Protein AF-A0A1Q6E8C2-F1 (afdb_monomer)

Mean predicted aligned error: 7.79 Å

pLDDT: mean 79.1, std 15.76, range [34.0, 95.44]

Radius of gyration: 15.63 Å; Cα contacts (8 Å, |Δi|>4): 331; chains: 1; bounding box: 42×36×40 Å

Foldseek 3Di:
DADFAALPAAQADDDPAQEEEEEDALDPVCLLLVQQVVCLCVVVVGHYAYEHACPVDPSNVVCCVVPVDDPRSYDPHHDPLLVVCNVCNHHHQAYEYFAPSQLSRLSNLGFYWLGASVHNQPIETDFLVCVVVCVVVRSYCPDDDDPPPRPGHDDPPPVCSVRSNCSVVCVVPRHPVVVPVD

Solvent-accessible surface area (backbone atoms only — not comparable to full-atom values): 10069 Å² total; per-residue (Å²): 129,81,80,61,37,88,33,79,70,61,65,41,62,95,81,81,42,65,26,36,38,36,45,49,72,53,40,76,93,38,43,46,26,53,48,9,45,50,49,46,28,59,81,67,74,36,51,63,37,39,39,29,49,69,66,94,28,71,40,50,58,48,48,31,66,75,68,68,52,60,78,84,38,46,47,85,50,74,69,59,64,67,65,49,47,65,78,41,30,79,54,40,50,30,40,29,30,54,31,70,63,42,53,56,38,16,12,30,27,29,32,27,37,42,31,9,63,88,24,41,69,65,17,41,70,42,25,66,88,49,42,66,73,36,48,83,46,57,41,44,71,69,88,81,72,100,70,74,69,85,60,66,62,68,73,90,54,78,94,47,52,73,43,26,42,28,22,62,62,34,46,75,75,45,21,44,78,60,74,72,74,114

Nearest PDB structures (foldseek):
  7vza-assembly1_F-4  TM=5.921E-01  e=2.489E-03  Streptomyces kasugaensis
  7vza-assembly1_C-2  TM=5.903E-01  e=3.446E-03  Streptomyces kasugaensis
  5enz-assembly1_B  TM=6.022E-01  e=4.771E-03  Staphylococcus aureus
  5enz-assembly1_A  TM=6.474E-01  e=1.111E-02  Staphylococcus aureus
  1vgv-assembly2_C  TM=5.969E-01  e=2.949E-02  Escherichia coli

Structure (mmCIF, N/CA/C/O backbone):
data_AF-A0A1Q6E8C2-F1
#
_entry.id   AF-A0A1Q6E8C2-F1
#
loop_
_atom_site.group_PDB
_atom_site.id
_atom_site.type_symbol
_atom_site.label_atom_id
_atom_site.label_alt_id
_atom_site.label_comp_id
_atom_site.label_asym_id
_atom_site.label_entity_id
_atom_site.label_seq_id
_atom_site.pdbx_PDB_ins_code
_atom_site.Cartn_x
_atom_site.Cartn_y
_atom_site.Cartn_z
_atom_site.occupancy
_atom_site.B_iso_or_equiv
_atom_site.auth_seq_id
_atom_site.auth_comp_id
_atom_site.auth_asym_id
_atom_site.auth_atom_id
_atom_site.pdbx_PDB_model_num
ATOM 1 N N . MET A 1 1 ? 23.973 -3.051 -3.487 1.00 41.25 1 MET A N 1
ATOM 2 C CA . MET A 1 1 ? 22.974 -4.098 -3.763 1.00 41.25 1 MET A CA 1
ATOM 3 C C . MET A 1 1 ? 21.822 -3.918 -2.787 1.00 41.25 1 MET A C 1
ATOM 5 O O . MET A 1 1 ? 22.102 -3.624 -1.627 1.00 41.25 1 MET A O 1
ATOM 9 N N . PRO A 1 2 ? 20.562 -3.987 -3.234 1.00 48.66 2 PRO A N 1
ATOM 10 C CA . PRO A 1 2 ? 19.424 -4.100 -2.323 1.00 48.66 2 PRO A CA 1
ATOM 11 C C . PRO A 1 2 ? 19.613 -5.309 -1.396 1.00 48.66 2 PRO A C 1
ATOM 13 O O . PRO A 1 2 ? 20.217 -6.305 -1.789 1.00 48.66 2 PRO A O 1
ATOM 16 N N . ASN A 1 3 ? 19.144 -5.198 -0.151 1.00 55.38 3 ASN A N 1
ATOM 17 C CA . ASN A 1 3 ? 19.172 -6.319 0.788 1.00 55.38 3 ASN A CA 1
ATOM 18 C C . ASN A 1 3 ? 18.381 -7.485 0.181 1.00 55.38 3 ASN A C 1
ATOM 20 O O . ASN A 1 3 ? 17.294 -7.258 -0.358 1.00 55.38 3 ASN A O 1
ATOM 24 N N . GLY A 1 4 ? 18.903 -8.709 0.277 1.00 58.28 4 GLY A N 1
ATOM 25 C CA . GLY A 1 4 ? 18.155 -9.886 -0.157 1.00 58.28 4 GLY A CA 1
ATOM 26 C C . GLY A 1 4 ? 16.816 -9.990 0.579 1.00 58.28 4 GLY A C 1
ATOM 27 O O . GLY A 1 4 ? 16.652 -9.485 1.695 1.00 58.28 4 GLY A O 1
ATOM 28 N N . ILE A 1 5 ? 15.834 -10.617 -0.064 1.00 68.69 5 ILE A N 1
ATOM 29 C CA . ILE A 1 5 ? 14.522 -10.881 0.533 1.00 68.69 5 ILE A CA 1
ATOM 30 C C . ILE A 1 5 ? 14.397 -12.384 0.759 1.00 68.69 5 ILE A C 1
ATOM 32 O O . ILE A 1 5 ? 14.706 -13.186 -0.123 1.00 68.69 5 ILE A O 1
ATOM 36 N N . ASP A 1 6 ? 13.929 -12.780 1.943 1.00 68.44 6 ASP A N 1
ATOM 37 C CA . ASP A 1 6 ? 13.499 -14.157 2.183 1.00 68.44 6 ASP A CA 1
ATOM 38 C C . ASP A 1 6 ? 12.072 -14.306 1.649 1.00 68.44 6 ASP A C 1
ATOM 40 O O . ASP A 1 6 ? 11.087 -13.992 2.328 1.00 68.44 6 ASP A O 1
ATOM 44 N N . ALA A 1 7 ? 11.990 -14.749 0.395 1.00 63.16 7 ALA A N 1
ATOM 45 C CA . ALA A 1 7 ? 10.761 -14.732 -0.379 1.00 63.16 7 ALA A CA 1
ATOM 46 C C . ALA A 1 7 ? 9.693 -15.738 0.100 1.00 63.16 7 ALA A C 1
ATOM 48 O O . ALA A 1 7 ? 8.536 -15.610 -0.292 1.00 63.16 7 ALA A O 1
ATOM 49 N N . GLY A 1 8 ? 10.038 -16.694 0.979 1.00 71.19 8 GLY A N 1
ATOM 50 C CA . GLY A 1 8 ? 9.103 -17.657 1.579 1.00 71.19 8 GLY A CA 1
ATOM 51 C C . GLY A 1 8 ? 8.094 -18.296 0.607 1.00 71.19 8 GLY A C 1
ATOM 52 O O . GLY A 1 8 ? 8.291 -18.312 -0.606 1.00 71.19 8 GLY A O 1
ATOM 53 N N . VAL A 1 9 ? 6.993 -18.817 1.152 1.00 81.00 9 VAL A N 1
ATOM 54 C CA . VAL A 1 9 ? 5.797 -19.230 0.390 1.00 81.00 9 VAL A CA 1
ATOM 55 C C . VAL A 1 9 ? 4.767 -18.095 0.482 1.00 81.00 9 VAL A C 1
ATOM 57 O O . VAL A 1 9 ? 4.667 -17.506 1.569 1.00 81.00 9 VAL A O 1
ATOM 60 N N . PRO A 1 10 ? 4.019 -17.763 -0.592 1.00 86.12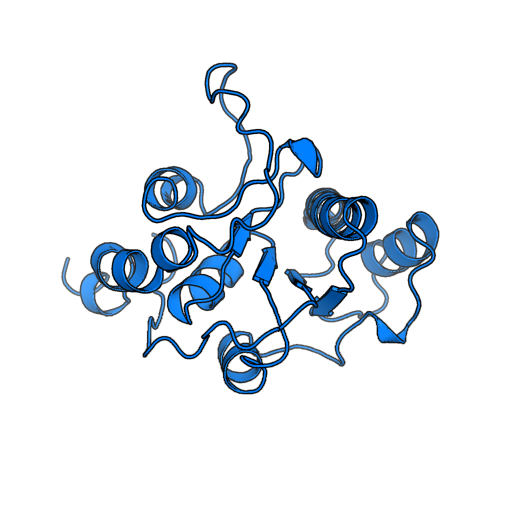 10 PRO A N 1
ATOM 61 C CA . PRO A 1 10 ? 2.964 -16.760 -0.519 1.00 86.12 10 PRO A CA 1
ATOM 62 C C . PRO A 1 10 ? 1.901 -17.226 0.474 1.00 86.12 10 PRO A C 1
ATOM 64 O O . PRO A 1 10 ? 1.570 -18.408 0.542 1.00 86.12 10 PRO A O 1
ATOM 67 N N . VAL A 1 11 ? 1.393 -16.300 1.274 1.00 90.19 11 VAL A N 1
ATOM 68 C CA . VAL A 1 11 ? 0.392 -16.587 2.316 1.00 90.19 11 VAL A CA 1
ATOM 69 C C . VAL A 1 11 ? -0.909 -15.839 2.084 1.00 90.19 11 VAL A C 1
ATOM 71 O O . VAL A 1 11 ? -1.920 -16.164 2.699 1.00 90.19 11 VAL A O 1
ATOM 74 N N . TRP A 1 12 ? -0.879 -14.817 1.232 1.00 92.94 12 TRP A N 1
ATOM 75 C CA . TRP A 1 12 ? -2.052 -14.039 0.901 1.00 92.94 12 TRP A CA 1
ATOM 76 C C . TRP A 1 12 ? -2.902 -14.747 -0.151 1.00 92.94 12 TRP A C 1
ATOM 78 O O . TRP A 1 12 ? -2.392 -15.288 -1.128 1.00 92.94 12 TRP A O 1
ATOM 88 N N . ASN A 1 13 ? -4.213 -14.703 0.056 1.00 89.94 13 ASN A N 1
ATOM 89 C CA . ASN A 1 13 ? -5.219 -15.054 -0.931 1.00 89.94 13 ASN A CA 1
ATOM 90 C C . ASN A 1 13 ? -6.422 -14.134 -0.720 1.00 89.94 13 ASN A C 1
ATOM 92 O O . ASN A 1 13 ? -6.749 -13.795 0.423 1.00 89.94 13 ASN A O 1
ATOM 96 N N . TYR A 1 14 ? -7.102 -13.748 -1.794 1.00 88.06 14 TYR A N 1
ATOM 97 C CA . TYR A 1 14 ? -8.318 -12.964 -1.674 1.00 88.06 14 TYR A CA 1
ATOM 98 C C . TYR A 1 14 ? -9.466 -13.817 -1.118 1.00 88.06 14 TYR A C 1
ATOM 100 O O . TYR A 1 14 ? -9.886 -14.806 -1.713 1.00 88.06 14 TYR A O 1
ATOM 108 N N . CYS A 1 15 ? -10.006 -13.402 0.025 1.00 88.44 15 CYS A N 1
ATOM 109 C CA . CYS A 1 15 ? -11.145 -14.022 0.701 1.00 88.44 15 CYS A CA 1
ATOM 110 C C . CYS A 1 15 ? -12.182 -12.980 1.163 1.00 88.44 15 CYS A C 1
ATOM 112 O O . CYS A 1 15 ? -12.890 -13.187 2.147 1.00 88.44 15 CYS A O 1
ATOM 114 N N . GLY A 1 16 ? -12.264 -11.839 0.469 1.00 85.81 16 GLY A N 1
ATOM 115 C CA . GLY A 1 16 ? -13.210 -10.762 0.784 1.00 85.81 16 GLY A CA 1
ATOM 116 C C . GLY A 1 16 ? -12.661 -9.674 1.711 1.00 85.81 16 GLY A C 1
ATOM 117 O O . GLY A 1 16 ? -13.438 -8.899 2.273 1.00 85.81 16 GLY A O 1
ATOM 118 N N . GLN A 1 17 ? -11.338 -9.576 1.874 1.00 92.44 17 GLN A N 1
ATOM 119 C CA . GLN A 1 17 ? -10.707 -8.486 2.617 1.00 92.44 17 GLN A CA 1
ATOM 120 C C . GLN A 1 17 ? -11.040 -7.134 1.974 1.00 92.44 17 GLN A C 1
ATOM 122 O O . GLN A 1 17 ? -11.080 -6.996 0.753 1.00 92.44 17 GLN A O 1
ATOM 127 N N . ARG A 1 18 ? -11.255 -6.106 2.801 1.00 91.81 18 ARG A N 1
ATOM 128 C CA . ARG A 1 18 ? -11.598 -4.744 2.336 1.00 91.81 18 ARG A CA 1
ATOM 129 C C . ARG A 1 18 ? -10.728 -3.643 2.930 1.00 91.81 18 ARG A C 1
ATOM 131 O O . ARG A 1 18 ? -10.914 -2.479 2.598 1.00 91.81 18 ARG A O 1
ATOM 138 N N . LYS A 1 19 ? -9.826 -3.994 3.847 1.00 93.81 19 LYS A N 1
ATOM 139 C CA . LYS A 1 19 ? -9.017 -3.048 4.618 1.00 93.81 19 LYS A CA 1
ATOM 140 C C . LYS A 1 19 ? -7.595 -2.992 4.064 1.00 93.81 19 LYS A C 1
ATOM 142 O O . LYS A 1 19 ? -7.026 -4.034 3.781 1.00 93.81 19 LYS A O 1
ATOM 147 N N . ALA A 1 20 ? -6.996 -1.817 3.946 1.00 95.00 20 ALA A N 1
ATOM 148 C CA . ALA A 1 20 ? -5.596 -1.660 3.564 1.00 95.00 20 ALA A CA 1
ATOM 149 C C . ALA A 1 20 ? -4.663 -1.649 4.786 1.00 95.00 20 ALA A C 1
ATOM 151 O O . ALA A 1 20 ? -5.052 -1.221 5.876 1.00 95.00 20 ALA A O 1
ATOM 152 N N . LEU A 1 21 ? -3.412 -2.061 4.592 1.00 95.44 21 LEU A N 1
ATOM 153 C CA . LEU A 1 21 ? -2.341 -1.894 5.573 1.00 95.44 21 LEU A CA 1
ATOM 154 C C . LEU A 1 21 ? -1.285 -0.933 5.030 1.00 95.44 21 LEU A C 1
ATOM 156 O O . LEU A 1 21 ? -0.611 -1.236 4.054 1.00 95.44 21 LEU A O 1
ATOM 160 N N . ILE A 1 22 ? -1.101 0.215 5.672 1.00 94.69 22 ILE A N 1
ATOM 161 C CA . ILE A 1 22 ? -0.053 1.179 5.330 1.00 94.69 22 ILE A CA 1
ATOM 162 C C . ILE A 1 22 ? 1.149 0.907 6.232 1.00 94.69 22 ILE A C 1
ATOM 164 O O . ILE A 1 22 ? 1.056 1.110 7.439 1.00 94.69 22 ILE A O 1
ATOM 168 N N . ILE A 1 23 ? 2.286 0.492 5.675 1.00 91.56 23 ILE A N 1
ATOM 169 C CA . ILE A 1 23 ? 3.501 0.228 6.454 1.00 91.56 23 ILE A CA 1
ATOM 170 C C . ILE A 1 23 ? 4.591 1.228 6.083 1.00 91.56 23 ILE A C 1
ATOM 172 O O . ILE A 1 23 ? 5.034 1.313 4.937 1.00 91.56 23 ILE A O 1
ATOM 176 N N . SER A 1 24 ? 5.058 1.993 7.067 1.00 87.44 24 SER A N 1
ATOM 177 C CA . SER A 1 24 ? 6.211 2.878 6.900 1.00 87.44 24 SER A CA 1
ATOM 178 C C . SER A 1 24 ? 6.786 3.288 8.248 1.00 87.44 24 SER A C 1
ATOM 180 O O . SER A 1 24 ? 6.071 3.458 9.234 1.00 87.44 24 SER A O 1
ATOM 182 N N . ARG A 1 25 ? 8.086 3.597 8.267 1.00 83.12 25 ARG A N 1
ATOM 183 C CA . ARG A 1 25 ? 8.656 4.414 9.345 1.00 83.12 25 ARG A CA 1
ATOM 184 C C . ARG A 1 25 ? 7.940 5.768 9.379 1.00 83.12 25 ARG A C 1
ATOM 186 O O . ARG A 1 25 ? 7.794 6.417 8.339 1.00 83.12 25 ARG A O 1
ATOM 193 N N . LEU A 1 26 ? 7.522 6.213 10.562 1.00 83.25 26 LEU A N 1
ATOM 194 C CA . LEU A 1 26 ? 6.807 7.481 10.760 1.00 83.25 26 LEU A CA 1
ATOM 195 C C . LEU A 1 26 ? 7.794 8.654 10.906 1.00 83.25 26 LEU A C 1
ATOM 197 O O . LEU A 1 26 ? 7.792 9.380 11.901 1.00 83.25 26 LEU A O 1
ATOM 201 N N . GLN A 1 27 ? 8.652 8.820 9.893 1.00 84.12 27 GLN A N 1
ATOM 202 C CA . GLN A 1 27 ? 9.709 9.836 9.799 1.00 84.12 27 GLN A CA 1
ATOM 203 C C . GLN A 1 27 ? 9.323 10.987 8.851 1.00 84.12 27 GLN A C 1
ATOM 205 O O . GLN A 1 27 ? 8.329 10.915 8.124 1.00 84.12 27 GLN A O 1
ATOM 210 N N . LYS A 1 28 ? 10.072 12.099 8.889 1.00 84.31 28 LYS A N 1
ATOM 211 C CA . LYS A 1 28 ? 9.749 13.331 8.139 1.00 84.31 28 LYS A CA 1
ATOM 212 C C . LYS A 1 28 ? 9.812 13.128 6.619 1.00 84.31 28 LYS A C 1
ATOM 214 O O . LYS A 1 28 ? 8.941 13.621 5.908 1.00 84.31 28 LYS A O 1
ATOM 219 N N . ASP A 1 29 ? 10.798 12.380 6.134 1.00 82.69 29 ASP A N 1
ATOM 220 C CA . ASP A 1 29 ? 11.021 12.059 4.714 1.00 82.69 29 ASP A CA 1
ATOM 221 C C . ASP A 1 29 ? 9.940 11.136 4.120 1.00 82.69 29 ASP A C 1
ATOM 223 O O . ASP A 1 29 ? 9.798 11.027 2.901 1.00 82.69 29 ASP A O 1
ATOM 227 N N . LYS A 1 30 ? 9.154 10.474 4.976 1.00 85.88 30 LYS A N 1
ATOM 228 C CA . LYS A 1 30 ? 8.048 9.596 4.573 1.00 85.88 30 LYS A CA 1
ATOM 229 C C . LYS A 1 30 ? 6.693 10.291 4.555 1.00 85.88 30 LYS A C 1
ATOM 231 O O . LYS A 1 30 ? 5.732 9.708 4.066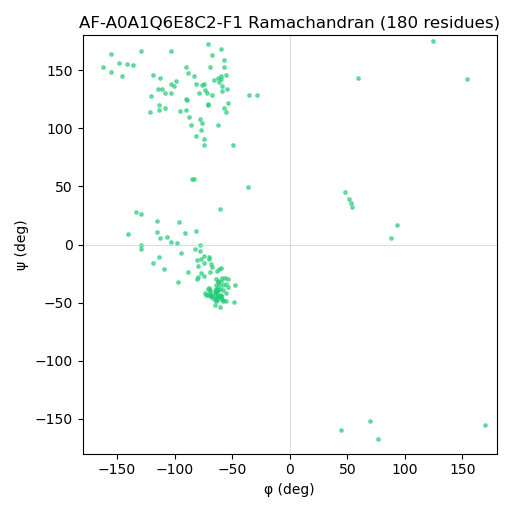 1.00 85.88 30 LYS A O 1
ATOM 236 N N . PHE A 1 31 ? 6.610 11.535 5.033 1.00 89.00 31 PHE A N 1
ATOM 237 C CA . PHE A 1 31 ? 5.339 12.240 5.207 1.00 89.00 31 PHE A CA 1
ATOM 238 C C . PHE A 1 31 ? 4.506 12.306 3.921 1.00 89.00 31 PHE A C 1
ATOM 240 O O . PHE A 1 31 ? 3.334 11.953 3.953 1.00 89.00 31 PHE A O 1
ATOM 247 N N . MET A 1 32 ? 5.101 12.699 2.789 1.00 89.88 32 MET A N 1
ATOM 248 C CA . MET A 1 32 ? 4.356 12.831 1.527 1.00 89.88 32 MET A CA 1
ATOM 249 C C . MET A 1 32 ? 3.806 11.493 1.021 1.00 89.88 32 MET A C 1
ATOM 251 O O . MET A 1 32 ? 2.667 11.425 0.577 1.00 89.88 32 MET A O 1
ATOM 255 N N . ARG A 1 33 ? 4.575 10.412 1.172 1.00 90.25 33 ARG A N 1
ATOM 256 C CA . ARG A 1 33 ? 4.166 9.058 0.768 1.00 90.25 33 ARG A CA 1
ATOM 257 C C . ARG A 1 33 ? 3.077 8.496 1.684 1.00 90.25 33 ARG A C 1
ATOM 259 O O . ARG A 1 33 ? 2.137 7.869 1.213 1.00 90.25 33 ARG A O 1
ATOM 266 N N . LEU A 1 34 ? 3.166 8.774 2.987 1.00 92.00 34 LEU A N 1
ATOM 267 C CA . LEU A 1 34 ? 2.103 8.462 3.947 1.00 92.00 34 LEU A CA 1
ATOM 268 C C . LEU A 1 34 ? 0.805 9.200 3.596 1.00 92.00 34 LEU A C 1
ATOM 270 O O . LEU A 1 34 ? -0.256 8.583 3.588 1.00 92.00 34 LEU A O 1
ATOM 274 N N . CYS A 1 35 ? 0.891 10.490 3.258 1.00 93.50 35 CYS A N 1
ATOM 275 C CA . CYS A 1 35 ? -0.250 11.264 2.768 1.00 93.50 35 CYS A CA 1
ATOM 276 C C . CYS A 1 35 ? -0.856 10.641 1.507 1.00 93.50 35 CYS A C 1
ATOM 278 O O . CYS A 1 35 ? -2.062 10.435 1.476 1.00 93.50 35 CYS A O 1
ATOM 280 N N . ALA A 1 36 ? -0.035 10.276 0.518 1.00 92.38 36 ALA A N 1
ATOM 281 C CA . ALA A 1 36 ? -0.505 9.651 -0.716 1.00 92.38 36 ALA A CA 1
ATOM 282 C C . ALA A 1 36 ? -1.250 8.330 -0.464 1.00 92.38 36 ALA A C 1
ATOM 284 O O . ALA A 1 36 ? -2.328 8.124 -1.015 1.00 92.38 36 ALA A O 1
ATOM 285 N N . ALA A 1 37 ? -0.730 7.465 0.412 1.00 93.94 37 ALA A N 1
ATOM 286 C CA . ALA A 1 37 ? -1.395 6.213 0.773 1.00 93.94 37 ALA A CA 1
ATOM 287 C C . ALA A 1 37 ? -2.732 6.446 1.505 1.00 93.94 37 ALA A C 1
ATOM 289 O O . ALA A 1 37 ? -3.727 5.784 1.208 1.00 93.94 37 ALA A O 1
ATOM 290 N N . ILE A 1 38 ? -2.776 7.409 2.434 1.00 94.62 38 ILE A N 1
ATOM 291 C CA . ILE A 1 38 ? -4.003 7.775 3.159 1.00 94.62 38 ILE A CA 1
ATOM 292 C C . ILE A 1 38 ? -5.039 8.370 2.202 1.00 94.62 38 ILE A C 1
ATOM 294 O O . ILE A 1 38 ? -6.198 7.972 2.237 1.00 94.62 38 ILE A O 1
ATOM 298 N N . GLU A 1 39 ? -4.634 9.301 1.340 1.00 94.50 39 GLU A N 1
ATOM 299 C CA . GLU A 1 39 ? -5.505 9.945 0.352 1.00 94.50 39 GLU A CA 1
ATOM 300 C C . GLU A 1 39 ? -6.046 8.928 -0.658 1.00 94.50 39 GLU A C 1
ATOM 302 O O . GLU A 1 39 ? -7.234 8.962 -0.984 1.00 94.50 39 GLU A O 1
ATOM 307 N N . PHE A 1 40 ? -5.222 7.968 -1.088 1.00 92.69 40 PHE A N 1
ATOM 308 C CA . PHE A 1 40 ? -5.664 6.863 -1.935 1.00 92.69 40 PHE A CA 1
ATOM 309 C C . PHE A 1 40 ? -6.793 6.062 -1.273 1.00 92.69 40 PHE A C 1
ATOM 311 O O . PHE A 1 40 ? -7.837 5.845 -1.885 1.00 92.69 40 PHE A O 1
ATOM 318 N N . CYS A 1 41 ? -6.620 5.682 -0.004 1.00 93.31 41 CYS A N 1
ATOM 319 C CA . CYS A 1 41 ? -7.633 4.926 0.731 1.00 93.31 41 CYS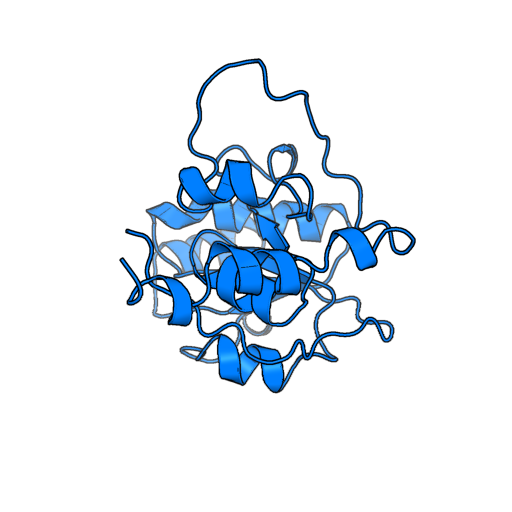 A CA 1
ATOM 320 C C . CYS A 1 41 ? -8.895 5.763 0.997 1.00 93.31 41 CYS A C 1
ATOM 322 O O . CYS A 1 41 ? -10.012 5.292 0.788 1.00 93.31 41 CYS A O 1
ATOM 324 N N . ALA A 1 42 ? -8.728 7.020 1.417 1.00 92.38 42 ALA A N 1
ATOM 325 C CA . ALA A 1 42 ? -9.825 7.916 1.768 1.00 92.38 42 ALA A CA 1
ATOM 326 C C . ALA A 1 42 ? -10.723 8.238 0.564 1.00 92.38 42 ALA A C 1
ATOM 328 O O . ALA A 1 42 ? -11.942 8.160 0.678 1.00 92.38 42 ALA A O 1
ATOM 329 N N . THR A 1 43 ? -10.135 8.538 -0.599 1.00 90.81 43 THR A N 1
ATOM 330 C CA . THR A 1 43 ? -10.890 8.842 -1.832 1.00 90.81 43 THR A CA 1
ATOM 331 C C . THR A 1 43 ? -11.729 7.666 -2.334 1.00 90.81 43 THR A C 1
ATOM 333 O O . THR A 1 43 ? -12.719 7.878 -3.027 1.00 90.81 43 THR A O 1
ATOM 336 N N . ARG A 1 44 ? -11.365 6.438 -1.952 1.00 88.06 44 ARG A N 1
ATOM 337 C CA . ARG A 1 44 ? -12.023 5.187 -2.360 1.00 88.06 44 ARG A CA 1
ATOM 338 C C . ARG A 1 44 ? -12.855 4.541 -1.256 1.00 88.06 44 ARG A C 1
ATOM 340 O O . ARG A 1 44 ? -13.351 3.433 -1.432 1.00 88.06 44 ARG A O 1
ATOM 347 N N . ASN A 1 45 ? -13.013 5.210 -0.112 1.00 90.88 45 ASN A N 1
ATOM 348 C CA . ASN A 1 45 ? -13.689 4.661 1.068 1.00 90.88 45 ASN A CA 1
ATOM 349 C C . ASN A 1 45 ? -13.123 3.299 1.519 1.00 90.88 45 ASN A C 1
ATOM 351 O O . ASN A 1 45 ? -13.862 2.428 1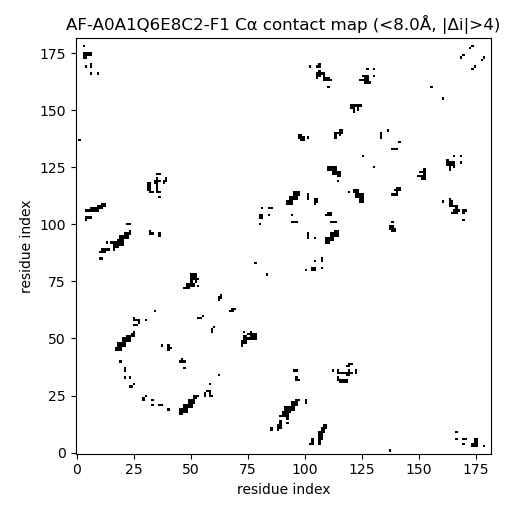.978 1.00 90.88 45 ASN A O 1
ATOM 355 N N . ILE A 1 46 ? -11.809 3.112 1.391 1.00 92.06 46 ILE A N 1
ATOM 356 C CA . ILE A 1 46 ? -11.106 1.905 1.826 1.00 92.06 46 ILE A CA 1
ATOM 357 C C . ILE A 1 46 ? -10.657 2.123 3.277 1.00 92.06 46 ILE A C 1
ATOM 359 O O . ILE A 1 46 ? -9.842 3.013 3.533 1.00 92.06 46 ILE A O 1
ATOM 363 N N . PRO A 1 47 ? -11.157 1.342 4.254 1.00 94.12 47 PRO A N 1
ATOM 364 C CA . PRO A 1 47 ? -10.641 1.384 5.618 1.00 94.12 47 PRO A CA 1
ATOM 365 C C . PRO A 1 47 ? -9.155 1.028 5.634 1.00 94.12 47 PRO A C 1
ATOM 367 O O . PRO A 1 47 ? -8.730 0.154 4.884 1.00 94.12 47 PRO A O 1
ATOM 370 N N . PHE A 1 48 ? -8.364 1.638 6.512 1.00 94.81 48 PHE A N 1
ATOM 371 C CA . PHE A 1 48 ? -6.934 1.344 6.590 1.00 94.81 48 PHE A CA 1
ATOM 372 C C . PHE A 1 48 ? -6.416 1.317 8.026 1.00 94.81 48 PHE A C 1
ATOM 374 O O . PHE A 1 48 ? -6.982 1.945 8.921 1.00 94.81 48 PHE A O 1
ATOM 381 N N . GLU A 1 49 ? -5.320 0.592 8.225 1.00 94.50 49 GLU A N 1
ATOM 382 C CA . GLU A 1 49 ? -4.488 0.634 9.428 1.00 94.50 49 GLU A CA 1
ATOM 383 C C . GLU A 1 49 ? -3.074 1.094 9.050 1.00 94.50 49 GLU A C 1
ATOM 385 O O . GLU A 1 49 ? -2.583 0.788 7.965 1.00 94.50 49 GLU A O 1
ATOM 390 N N . ILE A 1 50 ? -2.414 1.842 9.932 1.00 92.31 50 ILE A N 1
ATOM 391 C CA . ILE A 1 50 ? -1.039 2.315 9.756 1.00 92.31 50 ILE A CA 1
ATOM 392 C C . ILE A 1 50 ? -0.139 1.548 10.718 1.00 92.31 50 ILE A C 1
ATOM 394 O O . ILE A 1 50 ? -0.261 1.695 11.933 1.00 92.31 50 ILE A O 1
ATOM 398 N N . ALA A 1 51 ? 0.803 0.781 10.183 1.00 90.00 51 ALA A N 1
ATOM 399 C CA . ALA A 1 51 ? 1.837 0.118 10.954 1.00 90.00 51 ALA A CA 1
ATOM 400 C C . ALA A 1 51 ? 3.184 0.841 10.840 1.00 90.00 51 ALA A C 1
ATOM 402 O O . ALA A 1 51 ? 3.680 1.167 9.759 1.00 90.00 51 ALA A O 1
ATOM 403 N N . GLY A 1 52 ? 3.781 1.082 12.000 1.00 82.75 52 GLY A N 1
ATOM 404 C CA . GLY A 1 52 ? 5.026 1.816 12.167 1.00 82.75 52 GLY A CA 1
ATOM 405 C C . GLY A 1 52 ? 5.053 2.420 13.560 1.00 82.75 52 GLY A C 1
ATOM 406 O O . GLY A 1 52 ? 4.010 2.849 14.048 1.00 82.75 52 GLY A O 1
ATOM 407 N N . MET A 1 53 ? 6.220 2.445 14.210 1.00 74.81 53 MET A N 1
ATOM 408 C CA . MET A 1 53 ? 6.319 2.925 15.592 1.00 74.81 53 MET A CA 1
ATOM 409 C C . MET A 1 53 ? 5.755 4.350 15.706 1.00 74.81 53 MET A C 1
ATOM 411 O O . MET A 1 53 ? 6.340 5.280 15.143 1.00 74.81 53 MET A O 1
ATOM 415 N N . PRO A 1 54 ? 4.636 4.546 16.429 1.00 64.12 54 PRO A N 1
ATOM 416 C CA . PRO A 1 54 ? 3.972 5.837 16.544 1.00 64.12 54 PRO A CA 1
ATOM 417 C C . PRO A 1 54 ? 4.623 6.739 17.591 1.00 64.12 54 PRO A C 1
ATOM 419 O O . PRO A 1 54 ? 4.012 7.757 17.930 1.00 64.12 54 PRO A O 1
ATOM 422 N N . GLU A 1 55 ? 5.822 6.380 18.090 1.00 63.66 55 GLU A N 1
ATOM 423 C CA . GLU A 1 55 ? 6.648 7.211 18.978 1.00 63.66 55 GLU A CA 1
ATOM 424 C C . GLU A 1 55 ? 6.484 8.666 18.581 1.00 63.66 55 GLU A C 1
ATOM 426 O O . GLU A 1 55 ? 6.585 8.928 17.389 1.00 63.66 55 GLU A O 1
ATOM 431 N N . ASN A 1 56 ? 6.175 9.536 19.557 1.00 61.12 56 ASN A N 1
ATOM 432 C CA . ASN A 1 56 ? 5.696 10.933 19.515 1.00 61.12 56 ASN A CA 1
ATOM 433 C C . ASN A 1 56 ? 6.248 11.857 18.400 1.00 61.12 56 ASN A C 1
ATOM 435 O O . ASN A 1 56 ? 6.643 13.002 18.637 1.00 61.12 56 ASN A O 1
ATOM 439 N N . SER A 1 57 ? 6.221 11.408 17.157 1.00 71.12 57 SER A N 1
ATOM 440 C CA . SER A 1 57 ? 6.917 12.007 16.047 1.00 71.12 57 SER A CA 1
ATOM 441 C C . SER A 1 57 ? 6.065 13.147 15.532 1.00 71.12 57 SER A C 1
ATOM 443 O O . SER A 1 57 ? 4.825 13.122 15.547 1.00 71.12 57 SER A O 1
ATOM 445 N N . SER A 1 58 ? 6.746 14.192 15.081 1.00 83.06 58 SER A N 1
ATOM 446 C CA . SER A 1 58 ? 6.099 15.319 14.420 1.00 83.06 58 SER A CA 1
ATOM 447 C C . SER A 1 58 ? 5.256 14.848 13.229 1.00 83.06 58 SER A C 1
ATOM 449 O O . SER A 1 58 ? 4.170 15.382 13.016 1.00 83.06 58 SER A O 1
ATOM 451 N N . THR A 1 59 ? 5.689 13.794 12.528 1.00 86.12 59 THR A N 1
ATOM 452 C CA . THR A 1 59 ? 4.946 13.125 11.451 1.00 86.12 59 THR A CA 1
ATOM 453 C C . THR A 1 59 ? 3.615 12.558 11.939 1.00 86.12 59 THR A C 1
ATOM 455 O O . THR A 1 59 ? 2.579 12.930 11.391 1.00 86.12 59 THR A O 1
ATOM 458 N N . THR A 1 60 ? 3.595 11.740 12.996 1.00 86.25 60 THR A N 1
ATOM 459 C CA . THR A 1 60 ? 2.354 11.155 13.537 1.00 86.25 60 THR A CA 1
ATOM 460 C C . THR A 1 60 ? 1.372 12.239 13.976 1.00 86.25 60 THR A C 1
ATOM 462 O O . THR A 1 60 ? 0.193 12.199 13.622 1.00 86.25 60 THR A O 1
ATOM 465 N N . LYS A 1 61 ? 1.855 13.263 14.694 1.00 87.50 61 LYS A N 1
ATOM 466 C CA . LYS A 1 61 ? 1.027 14.404 15.127 1.00 87.50 61 LYS A CA 1
ATOM 467 C C . LYS A 1 61 ? 0.465 15.188 13.940 1.00 87.50 61 LYS A C 1
ATOM 469 O O . LYS A 1 61 ? -0.686 15.619 13.984 1.00 87.50 61 LYS A O 1
ATOM 474 N N . ARG A 1 62 ? 1.264 15.375 12.886 1.00 91.12 62 ARG A N 1
ATOM 475 C CA . ARG A 1 62 ? 0.863 16.085 11.666 1.00 91.12 62 ARG A CA 1
ATOM 476 C C . ARG A 1 62 ? -0.171 15.295 10.863 1.00 91.12 62 ARG A C 1
ATOM 478 O O . ARG A 1 62 ? -1.136 15.898 10.410 1.00 91.12 62 ARG A O 1
ATOM 485 N N . LEU A 1 63 ? -0.016 13.976 10.740 1.00 90.75 63 LEU A N 1
ATOM 486 C CA . LEU A 1 63 ? -0.990 13.100 10.076 1.00 90.75 63 LEU A CA 1
ATOM 487 C C . LEU A 1 63 ? -2.327 13.072 10.823 1.00 90.75 63 LEU A C 1
ATOM 489 O O . LEU A 1 63 ? -3.367 13.293 10.206 1.00 90.75 63 LEU A O 1
ATOM 493 N N . LYS A 1 64 ? -2.296 12.904 12.155 1.00 90.44 64 LYS A N 1
ATOM 494 C CA . LYS A 1 64 ? -3.496 12.966 13.007 1.00 90.44 64 LYS A CA 1
ATOM 495 C C . LYS A 1 64 ? -4.257 14.277 12.833 1.00 90.44 64 LYS A C 1
ATOM 497 O O . LYS A 1 64 ? -5.474 14.250 12.730 1.00 90.44 64 LYS A O 1
ATOM 502 N N . ARG A 1 65 ? -3.550 15.412 12.752 1.00 91.38 65 ARG A N 1
ATOM 503 C CA . ARG A 1 65 ? -4.170 16.727 12.519 1.00 91.38 65 ARG A CA 1
ATOM 504 C C . ARG A 1 65 ? -4.715 16.902 11.102 1.00 91.38 65 ARG A C 1
ATOM 506 O O . ARG A 1 65 ? -5.795 17.451 10.953 1.00 91.38 65 ARG A O 1
ATOM 513 N N . ARG A 1 66 ? -3.973 16.473 10.075 1.00 93.75 66 ARG A N 1
ATOM 514 C CA . ARG A 1 66 ? -4.344 16.687 8.665 1.00 93.75 66 ARG A CA 1
ATOM 515 C C . ARG A 1 66 ? -5.562 15.866 8.243 1.00 93.75 66 ARG A C 1
ATOM 517 O O . ARG A 1 66 ? -6.378 16.377 7.490 1.00 93.75 66 ARG A O 1
ATOM 524 N N . TYR A 1 67 ? -5.667 14.625 8.716 1.00 93.25 67 TYR A N 1
ATOM 525 C CA . TYR A 1 67 ? -6.723 13.691 8.302 1.00 93.25 67 TYR A CA 1
ATOM 526 C C . TYR A 1 67 ? -7.670 13.300 9.441 1.00 93.25 67 TYR A C 1
ATOM 528 O O . TYR A 1 67 ? -8.431 12.349 9.301 1.00 93.25 67 TYR A O 1
ATOM 536 N N . THR A 1 68 ? -7.593 13.986 10.587 1.00 91.56 68 THR A N 1
ATOM 537 C CA . THR A 1 68 ? -8.416 13.696 11.776 1.00 91.56 68 THR A CA 1
ATOM 538 C C . THR A 1 68 ? -8.351 12.211 12.173 1.00 91.56 68 THR A C 1
ATOM 540 O O . THR A 1 68 ? -9.351 11.589 12.526 1.00 91.56 68 THR A O 1
ATOM 543 N N . LEU A 1 69 ? -7.157 11.608 12.073 1.00 89.50 69 LEU A N 1
ATOM 544 C CA . LEU A 1 69 ? -6.984 10.170 12.299 1.00 89.50 69 LEU A CA 1
ATOM 545 C C . LEU A 1 69 ? -7.239 9.826 13.762 1.00 89.50 69 LEU A C 1
ATOM 547 O O . LEU A 1 69 ? -6.613 10.386 14.671 1.00 89.50 69 LEU A O 1
ATOM 551 N N . ARG A 1 70 ? -8.106 8.840 13.974 1.00 87.38 70 ARG A N 1
ATOM 552 C CA . ARG A 1 70 ? -8.341 8.273 15.295 1.00 87.38 70 ARG A CA 1
ATOM 553 C C . ARG A 1 70 ? -7.118 7.469 15.774 1.00 87.38 70 ARG A C 1
ATOM 555 O O . ARG A 1 70 ? -6.355 6.957 14.951 1.00 87.38 70 ARG A O 1
ATOM 562 N N . PRO A 1 71 ? -6.900 7.341 17.095 1.00 82.81 71 PRO A N 1
ATOM 563 C CA . PRO A 1 71 ? -5.770 6.583 17.634 1.00 82.81 71 PRO A CA 1
ATOM 564 C C . PRO A 1 71 ? -5.739 5.101 17.230 1.00 82.81 71 PRO A C 1
ATOM 566 O O . PRO A 1 71 ? -4.653 4.555 17.079 1.00 82.81 71 PRO A O 1
ATOM 569 N N . ASP A 1 72 ? -6.901 4.479 17.026 1.00 85.50 72 ASP A N 1
ATOM 570 C CA . ASP A 1 72 ? -7.077 3.059 16.685 1.00 85.50 72 ASP A CA 1
ATOM 571 C C . ASP A 1 72 ? -6.712 2.705 15.237 1.00 85.50 72 ASP A C 1
ATOM 573 O O . ASP A 1 72 ? -6.600 1.532 14.901 1.00 85.50 72 ASP A O 1
ATOM 577 N N . VAL A 1 73 ? -6.469 3.707 14.388 1.00 89.44 73 VAL A N 1
ATOM 578 C CA . VAL A 1 73 ? -5.928 3.504 13.036 1.00 89.44 73 VAL A CA 1
ATOM 579 C C . VAL A 1 73 ? -4.471 3.032 13.086 1.00 89.44 73 VAL A C 1
ATOM 581 O O . VAL A 1 73 ? -3.991 2.423 12.136 1.00 89.44 73 VAL A O 1
ATOM 584 N N . PHE A 1 74 ? -3.742 3.303 14.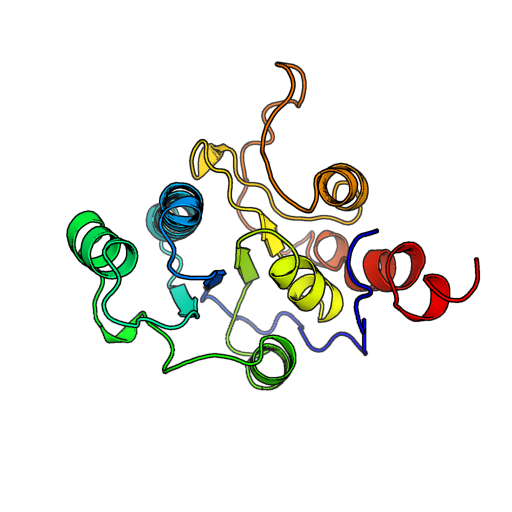170 1.00 87.94 74 PHE A N 1
ATOM 585 C CA . PHE A 1 74 ? -2.339 2.916 14.294 1.00 87.94 74 PHE A CA 1
ATOM 586 C C . PHE A 1 74 ? -2.217 1.521 14.909 1.00 87.94 74 PHE A C 1
ATOM 588 O O . PHE A 1 74 ? -2.691 1.284 16.020 1.00 87.94 74 PHE A O 1
ATOM 595 N N . ALA A 1 75 ? -1.533 0.614 14.213 1.00 83.31 75 ALA A N 1
ATOM 596 C CA . ALA A 1 75 ? -1.183 -0.687 14.762 1.00 83.31 75 ALA A CA 1
ATOM 597 C C . ALA A 1 75 ? -0.256 -0.514 15.985 1.00 83.31 75 ALA A C 1
ATOM 599 O O . ALA A 1 75 ? 0.587 0.392 16.007 1.00 83.31 75 ALA A O 1
ATOM 600 N N . PRO A 1 76 ? -0.396 -1.358 17.020 1.00 70.88 76 PRO A N 1
ATOM 601 C CA . PRO A 1 76 ? 0.378 -1.215 18.242 1.00 70.88 76 PRO A CA 1
ATOM 602 C C . PRO A 1 76 ? 1.852 -1.587 18.024 1.00 70.88 76 PRO A C 1
ATOM 604 O O . PRO A 1 76 ? 2.177 -2.725 17.694 1.00 70.88 76 PRO A O 1
ATOM 607 N N . GLY A 1 77 ? 2.747 -0.632 18.290 1.00 70.00 77 GLY A N 1
ATOM 608 C CA . GLY A 1 77 ? 4.189 -0.867 18.407 1.00 70.00 77 GLY A CA 1
ATOM 609 C C . GLY A 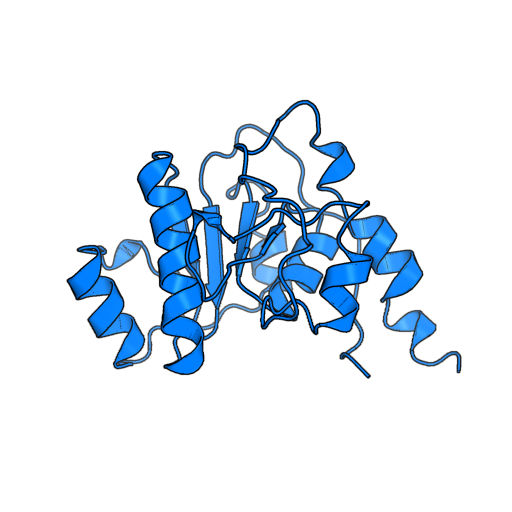1 77 ? 4.946 -1.050 17.087 1.00 70.00 77 GLY A C 1
ATOM 610 O O . GLY A 1 77 ? 4.472 -0.716 16.001 1.00 70.00 77 GLY A O 1
ATOM 611 N N . ALA A 1 78 ? 6.186 -1.529 17.206 1.00 74.25 78 ALA A N 1
ATOM 612 C CA . ALA A 1 78 ? 6.976 -1.964 16.062 1.00 74.25 78 ALA A CA 1
ATOM 613 C C . ALA A 1 78 ? 6.431 -3.301 15.556 1.00 74.25 78 ALA A C 1
ATOM 615 O O . ALA A 1 78 ? 6.224 -4.217 16.351 1.00 74.25 78 ALA A O 1
ATOM 616 N N . ILE A 1 79 ? 6.239 -3.427 14.244 1.00 81.88 79 ILE A N 1
ATOM 617 C CA . ILE A 1 79 ? 5.873 -4.705 13.637 1.00 81.88 79 ILE A CA 1
ATOM 618 C C . ILE A 1 79 ? 7.106 -5.362 13.021 1.00 81.88 79 ILE A C 1
ATOM 620 O O . ILE A 1 79 ? 7.893 -4.712 12.335 1.00 81.88 79 ILE A O 1
ATOM 624 N N . ASN A 1 80 ? 7.253 -6.667 13.235 1.00 85.62 80 ASN A N 1
ATOM 625 C CA . ASN A 1 80 ? 8.021 -7.499 12.319 1.00 85.62 80 ASN A CA 1
ATOM 626 C C . ASN A 1 80 ? 7.131 -7.721 11.091 1.00 85.62 80 ASN A C 1
ATOM 628 O O . ASN A 1 80 ? 6.154 -8.464 11.186 1.00 85.62 80 ASN A O 1
ATOM 632 N N . THR A 1 81 ? 7.423 -7.043 9.976 1.00 84.62 81 THR A N 1
ATOM 633 C CA . THR A 1 81 ? 6.577 -7.044 8.771 1.00 84.62 81 THR A CA 1
ATOM 634 C C . THR A 1 81 ? 6.182 -8.457 8.361 1.00 84.62 81 THR A C 1
ATOM 636 O O . THR A 1 81 ? 5.003 -8.737 8.185 1.00 84.62 81 THR A O 1
ATOM 639 N N . ARG A 1 82 ? 7.148 -9.375 8.266 1.00 82.62 82 ARG A N 1
ATOM 640 C CA . ARG A 1 82 ? 6.911 -10.730 7.762 1.00 82.62 82 ARG A CA 1
ATOM 641 C C . ARG A 1 82 ? 5.975 -11.520 8.665 1.00 82.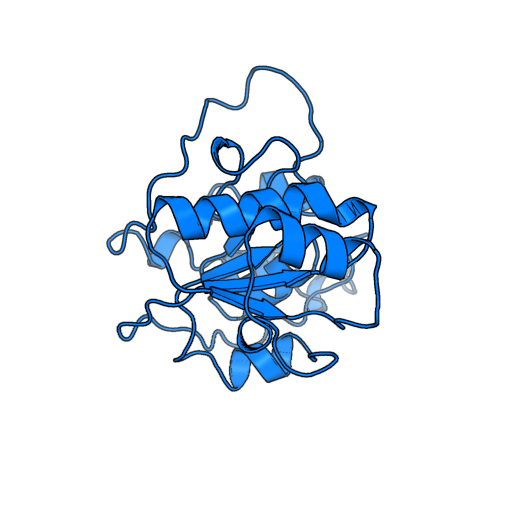62 82 ARG A C 1
ATOM 643 O O . ARG A 1 82 ? 4.994 -12.085 8.188 1.00 82.62 82 ARG A O 1
ATOM 650 N N . GLU A 1 83 ? 6.276 -11.581 9.959 1.00 87.19 83 GLU A N 1
ATOM 651 C CA . GLU A 1 83 ? 5.417 -12.295 10.905 1.00 87.19 83 GLU A CA 1
ATOM 652 C C . GLU A 1 83 ? 4.032 -11.662 10.996 1.00 87.19 83 GLU A C 1
ATOM 654 O O . GLU A 1 83 ? 3.031 -12.373 11.084 1.00 87.19 83 GLU A O 1
ATOM 659 N N . PHE A 1 84 ? 3.971 -10.331 10.951 1.00 89.75 84 PHE A N 1
ATOM 660 C CA . PHE A 1 84 ? 2.721 -9.594 10.995 1.00 89.75 84 PHE A CA 1
ATOM 661 C C . PHE A 1 84 ? 1.859 -9.895 9.768 1.00 89.75 84 PHE A C 1
ATOM 663 O O . PHE A 1 84 ? 0.693 -10.245 9.926 1.00 89.75 84 PHE A O 1
ATOM 670 N N . LEU A 1 85 ? 2.422 -9.831 8.562 1.00 90.69 85 LEU A N 1
ATOM 671 C CA . LEU A 1 85 ? 1.705 -10.138 7.326 1.00 90.69 85 LEU A CA 1
ATOM 672 C C . LEU A 1 85 ? 1.222 -11.590 7.299 1.00 90.69 85 LEU A C 1
ATOM 674 O O . LEU A 1 85 ? 0.060 -11.829 6.991 1.00 90.69 85 LEU A O 1
ATOM 678 N N . LYS A 1 86 ? 2.059 -12.549 7.716 1.00 90.00 86 LYS A N 1
ATOM 679 C CA . LYS A 1 86 ? 1.659 -13.963 7.822 1.00 90.00 86 LYS A CA 1
ATOM 680 C C . LYS A 1 86 ? 0.487 -14.178 8.778 1.00 90.00 86 LYS A C 1
ATOM 682 O O . LYS A 1 86 ? -0.431 -14.919 8.455 1.00 90.00 86 LYS A O 1
ATOM 687 N N . LYS A 1 87 ? 0.501 -13.525 9.943 1.00 90.94 87 LYS A N 1
ATOM 688 C CA . LYS A 1 87 ? -0.561 -13.651 10.957 1.00 90.94 87 LYS A CA 1
ATOM 689 C C . LYS A 1 87 ? -1.857 -12.921 10.590 1.00 90.94 87 LYS A C 1
ATOM 691 O O . LYS A 1 87 ? -2.863 -13.160 11.243 1.00 90.94 87 LYS A O 1
ATOM 696 N N . ASN A 1 88 ? -1.828 -12.012 9.614 1.00 91.25 88 ASN A N 1
ATOM 697 C CA . ASN A 1 88 ? -2.951 -11.129 9.279 1.00 91.25 88 ASN A CA 1
ATOM 698 C C . ASN A 1 88 ? -3.292 -11.150 7.773 1.00 91.25 88 ASN A C 1
ATOM 700 O O . ASN A 1 88 ? -3.803 -10.163 7.240 1.00 91.25 88 ASN A O 1
ATOM 704 N N . ALA A 1 89 ? -2.986 -12.245 7.071 1.00 90.31 89 ALA A N 1
ATOM 705 C CA . ALA A 1 89 ? -3.187 -12.360 5.623 1.00 90.31 89 ALA A CA 1
ATOM 706 C C . ALA A 1 89 ? -4.665 -12.282 5.199 1.00 90.31 89 ALA A C 1
ATOM 708 O O . ALA A 1 89 ? -4.995 -11.756 4.139 1.00 90.31 89 ALA A O 1
ATOM 709 N N . ASP A 1 90 ? -5.568 -12.713 6.069 1.00 92.81 90 ASP A N 1
ATOM 710 C CA . ASP A 1 90 ? -7.022 -12.663 5.914 1.00 92.81 90 ASP A CA 1
ATOM 711 C C . ASP A 1 90 ? -7.641 -11.301 6.287 1.00 92.81 90 ASP A C 1
ATOM 713 O O . ASP A 1 90 ? -8.841 -11.096 6.122 1.00 92.81 90 ASP A O 1
ATOM 717 N N . ARG A 1 91 ? -6.848 -10.341 6.784 1.00 93.81 91 ARG A N 1
ATOM 718 C CA . ARG A 1 91 ? -7.357 -9.030 7.226 1.00 93.81 91 ARG A CA 1
ATOM 719 C C . ARG A 1 91 ? -7.214 -7.932 6.189 1.00 93.81 91 ARG A C 1
ATOM 721 O O . ARG A 1 91 ? -8.032 -7.008 6.181 1.00 93.81 91 ARG A O 1
ATOM 728 N N . TYR A 1 92 ? -6.172 -7.996 5.364 1.00 94.62 92 TYR A N 1
ATOM 729 C CA . TYR A 1 92 ? -5.798 -6.887 4.494 1.00 94.62 92 TYR A CA 1
ATOM 730 C C . TYR A 1 92 ? -5.961 -7.225 3.013 1.00 94.62 92 TYR A C 1
ATOM 732 O O . TYR A 1 92 ? -5.541 -8.277 2.543 1.00 94.62 92 TYR A O 1
ATOM 740 N N . LEU A 1 93 ? -6.576 -6.295 2.285 1.00 93.81 93 LEU A N 1
ATOM 741 C CA . LEU A 1 93 ? -6.768 -6.338 0.841 1.00 93.81 93 LEU A CA 1
ATOM 742 C C . LEU A 1 93 ? -5.457 -6.065 0.098 1.00 93.81 93 LEU A C 1
ATOM 744 O O . LEU A 1 93 ? -5.165 -6.717 -0.893 1.00 93.81 93 LEU A O 1
ATOM 748 N N . PHE A 1 94 ? -4.681 -5.091 0.572 1.00 94.19 94 PHE A N 1
ATOM 749 C CA . PHE A 1 94 ? -3.386 -4.734 0.002 1.00 94.19 94 PHE A CA 1
ATOM 750 C C . PHE A 1 94 ? -2.492 -4.071 1.046 1.00 94.19 94 PHE A C 1
ATOM 752 O O . PHE A 1 94 ? -2.965 -3.583 2.082 1.00 94.19 94 PHE A O 1
ATOM 759 N N . VAL A 1 95 ? -1.198 -4.018 0.740 1.00 94.88 95 VAL A N 1
ATOM 760 C CA . VAL A 1 95 ? -0.190 -3.305 1.526 1.00 94.88 95 VAL A CA 1
ATOM 761 C C . VAL A 1 95 ? 0.256 -2.057 0.770 1.00 94.88 95 VAL A C 1
ATOM 763 O O . VAL A 1 95 ? 0.595 -2.127 -0.404 1.00 94.88 95 VAL A O 1
ATOM 766 N N . ALA A 1 96 ? 0.274 -0.906 1.434 1.00 93.94 96 ALA A N 1
ATOM 767 C CA . ALA A 1 96 ? 0.776 0.349 0.890 1.00 93.94 96 ALA A CA 1
ATOM 768 C C . ALA A 1 96 ? 2.040 0.802 1.618 1.00 93.94 96 ALA A C 1
ATOM 770 O O . ALA A 1 96 ? 2.152 0.678 2.838 1.00 93.94 96 ALA A O 1
ATOM 771 N N . GLY A 1 97 ? 2.984 1.386 0.888 1.00 88.44 97 GLY A N 1
ATOM 772 C CA . GLY A 1 97 ? 4.244 1.828 1.473 1.00 88.44 97 GLY A CA 1
ATOM 773 C C . GLY A 1 97 ? 5.269 2.234 0.427 1.00 88.44 97 GLY A C 1
ATOM 774 O O . GLY A 1 97 ? 4.918 2.631 -0.682 1.00 88.44 97 GLY A O 1
ATOM 775 N N . VAL A 1 98 ? 6.546 2.152 0.802 1.00 82.31 98 VAL A N 1
ATOM 776 C CA . VAL A 1 98 ? 7.699 2.345 -0.091 1.00 82.31 98 VAL A CA 1
ATOM 777 C C . VAL A 1 98 ? 8.879 1.486 0.352 1.00 82.31 98 VAL A C 1
ATOM 779 O O . VAL A 1 98 ? 9.027 1.195 1.542 1.00 82.31 98 VAL A O 1
ATOM 782 N N . GLY A 1 99 ? 9.784 1.178 -0.577 1.00 80.25 99 GLY A N 1
ATOM 783 C CA . GLY A 1 99 ? 11.023 0.464 -0.275 1.00 80.25 99 GLY A CA 1
ATOM 784 C C . GLY A 1 99 ? 10.810 -1.000 0.108 1.00 80.25 99 GLY A C 1
ATOM 785 O O . GLY A 1 99 ? 9.836 -1.631 -0.295 1.00 80.25 99 GLY A O 1
ATOM 786 N N . GLN A 1 100 ? 11.732 -1.526 0.919 1.00 79.31 100 GLN A N 1
ATOM 787 C CA . GLN A 1 100 ? 11.849 -2.955 1.241 1.00 79.31 100 GLN A CA 1
ATOM 788 C C . GLN A 1 100 ? 10.557 -3.600 1.770 1.00 79.31 100 GLN A C 1
ATOM 790 O O . GLN A 1 100 ? 10.301 -4.769 1.508 1.00 79.31 100 GLN A O 1
ATOM 795 N N . VAL A 1 101 ? 9.700 -2.838 2.449 1.00 85.81 101 VAL A N 1
ATOM 796 C CA . VAL A 1 101 ? 8.455 -3.370 3.014 1.00 85.81 101 VAL A CA 1
ATOM 797 C C . VAL A 1 101 ? 7.487 -3.904 1.953 1.00 85.81 101 VAL A C 1
ATOM 799 O O . VAL A 1 101 ? 6.772 -4.870 2.200 1.00 85.81 101 VAL A O 1
ATOM 802 N N . LEU A 1 102 ? 7.487 -3.307 0.759 1.00 88.62 102 LEU A N 1
ATOM 803 C CA . LEU A 1 102 ? 6.664 -3.776 -0.354 1.00 88.62 102 LEU A CA 1
ATOM 804 C C . LEU A 1 102 ? 7.260 -5.017 -1.021 1.00 88.62 102 LEU A C 1
ATOM 806 O O . LEU A 1 102 ? 6.517 -5.806 -1.586 1.00 88.62 102 LEU A O 1
ATOM 810 N N . LEU A 1 103 ? 8.576 -5.224 -0.921 1.00 84.75 103 LEU A N 1
ATOM 811 C CA . LEU A 1 103 ? 9.206 -6.471 -1.363 1.00 84.75 103 LEU A CA 1
ATOM 812 C C . LEU A 1 103 ? 8.810 -7.618 -0.438 1.00 84.75 103 LEU A C 1
ATOM 814 O O . LEU A 1 103 ? 8.453 -8.693 -0.899 1.00 84.75 103 LEU A O 1
ATOM 818 N N . GLU A 1 104 ? 8.823 -7.377 0.872 1.00 87.31 104 GLU A N 1
ATOM 819 C CA . GLU A 1 104 ? 8.385 -8.361 1.866 1.00 87.31 104 GLU A CA 1
ATOM 820 C C . GLU A 1 104 ? 6.891 -8.687 1.715 1.00 87.31 104 GLU A C 1
ATOM 822 O O . GLU A 1 104 ? 6.502 -9.852 1.791 1.00 87.31 104 GLU A O 1
ATOM 827 N N . ALA A 1 105 ? 6.056 -7.675 1.455 1.00 90.88 105 ALA A N 1
ATOM 828 C CA . ALA A 1 105 ? 4.630 -7.863 1.205 1.00 90.88 105 ALA A CA 1
ATOM 829 C C . ALA A 1 105 ? 4.345 -8.574 -0.124 1.00 90.88 105 ALA A C 1
ATOM 831 O O . ALA A 1 105 ? 3.570 -9.531 -0.148 1.00 90.88 105 ALA A O 1
ATOM 832 N N . GLY A 1 106 ? 5.017 -8.168 -1.201 1.00 89.81 106 GLY A N 1
ATOM 833 C CA . GLY A 1 106 ? 4.899 -8.799 -2.512 1.00 89.81 106 GLY A CA 1
ATOM 834 C C . GLY A 1 106 ? 5.368 -10.251 -2.499 1.00 89.81 106 GLY A C 1
ATOM 835 O O . GLY A 1 106 ? 4.707 -11.113 -3.064 1.00 89.81 106 GLY A O 1
ATOM 836 N N . ALA A 1 107 ? 6.451 -10.561 -1.781 1.00 88.19 107 ALA A N 1
ATOM 837 C CA . ALA A 1 107 ? 6.922 -11.934 -1.592 1.00 88.19 107 ALA A CA 1
ATOM 838 C C . ALA A 1 107 ? 5.884 -12.816 -0.880 1.00 88.19 107 ALA A C 1
ATOM 840 O O . ALA A 1 107 ? 5.745 -14.003 -1.178 1.00 88.19 107 ALA A O 1
ATOM 841 N N . ALA A 1 108 ? 5.129 -12.223 0.046 1.00 90.06 108 ALA A N 1
ATOM 842 C CA . ALA A 1 108 ? 4.025 -12.872 0.739 1.00 90.06 108 ALA A CA 1
ATOM 843 C C . ALA A 1 108 ? 2.735 -12.970 -0.109 1.00 90.06 108 ALA A C 1
ATOM 845 O O . ALA A 1 108 ? 1.758 -13.548 0.372 1.00 90.06 108 ALA A O 1
ATOM 846 N N . GLY A 1 109 ? 2.739 -12.458 -1.346 1.00 90.25 109 GLY A N 1
ATOM 847 C CA . GLY A 1 109 ? 1.628 -12.514 -2.302 1.00 90.25 109 GLY A CA 1
ATOM 848 C C . GLY A 1 109 ? 0.626 -11.365 -2.186 1.00 90.25 109 GLY A C 1
ATOM 849 O O . GLY A 1 109 ? -0.407 -11.394 -2.843 1.00 90.25 109 GLY A O 1
ATOM 850 N N . PHE A 1 110 ? 0.879 -10.359 -1.342 1.00 93.12 110 PHE A N 1
ATOM 851 C CA . PHE A 1 110 ? -0.055 -9.242 -1.197 1.00 93.12 110 PHE A CA 1
ATOM 852 C C . PHE A 1 110 ? 0.023 -8.309 -2.410 1.00 93.12 110 PHE A C 1
ATOM 854 O O . PHE A 1 110 ? 1.130 -7.906 -2.787 1.00 93.12 110 PHE A O 1
ATOM 861 N N . PRO A 1 111 ? -1.123 -7.819 -2.920 1.00 93.00 111 PRO A N 1
ATOM 862 C CA . PRO A 1 111 ? -1.135 -6.641 -3.769 1.00 93.00 111 PRO A CA 1
ATOM 863 C C . PRO A 1 111 ? -0.446 -5.471 -3.058 1.00 93.00 111 PRO A C 1
ATOM 865 O O . PRO A 1 111 ? -0.689 -5.205 -1.875 1.00 93.00 111 PRO A O 1
ATOM 868 N N . CYS A 1 112 ? 0.434 -4.776 -3.776 1.00 92.44 112 CYS A N 1
ATOM 869 C CA . CYS A 1 112 ? 1.314 -3.764 -3.198 1.00 92.44 112 CYS A CA 1
ATOM 870 C C . CYS A 1 112 ? 1.106 -2.401 -3.855 1.00 92.44 112 CYS A C 1
ATOM 872 O O . CYS A 1 112 ? 1.450 -2.221 -5.017 1.00 92.44 112 CYS A O 1
ATOM 874 N N . LEU A 1 113 ? 0.605 -1.417 -3.107 1.00 92.38 113 LEU A N 1
ATOM 875 C CA . LEU A 1 113 ? 0.523 -0.027 -3.550 1.00 92.38 113 LEU A CA 1
ATOM 876 C C . LEU A 1 113 ? 1.832 0.705 -3.222 1.00 92.38 113 LEU A C 1
ATOM 878 O O . LEU A 1 113 ? 2.128 1.025 -2.065 1.00 92.38 113 LEU A O 1
ATOM 882 N N . LEU A 1 114 ? 2.600 1.025 -4.257 1.00 89.38 114 LEU A N 1
ATOM 883 C CA . LEU A 1 114 ? 3.769 1.884 -4.171 1.00 89.38 114 LEU A CA 1
ATOM 884 C C . LEU A 1 114 ? 3.344 3.355 -4.103 1.00 89.38 114 LEU A C 1
ATOM 886 O O . LEU A 1 114 ? 2.897 3.940 -5.091 1.00 89.38 114 LEU A O 1
ATOM 890 N N . ALA A 1 115 ? 3.492 3.956 -2.922 1.00 89.81 115 ALA A N 1
ATOM 891 C CA . ALA A 1 115 ? 3.068 5.326 -2.664 1.00 89.81 115 ALA A CA 1
ATOM 892 C C . ALA A 1 115 ? 4.065 6.356 -3.219 1.00 89.81 115 ALA A C 1
ATOM 894 O O . ALA A 1 115 ? 5.267 6.311 -2.936 1.00 89.81 115 ALA A O 1
ATOM 895 N N . SER A 1 116 ? 3.549 7.332 -3.962 1.00 85.62 116 SER A N 1
ATOM 896 C CA . SER A 1 116 ? 4.344 8.417 -4.543 1.00 85.62 116 SER A CA 1
ATOM 897 C C . SER A 1 116 ? 4.483 9.605 -3.595 1.00 85.62 116 SER A C 1
ATOM 899 O O . SER A 1 116 ? 3.584 9.920 -2.819 1.00 85.62 116 SER A O 1
ATOM 901 N N . ASP A 1 117 ? 5.612 10.307 -3.659 1.00 84.81 117 ASP A N 1
ATOM 902 C CA . ASP A 1 117 ? 5.781 11.587 -2.964 1.00 84.81 117 ASP A CA 1
ATOM 903 C C . ASP A 1 117 ? 5.083 12.759 -3.676 1.00 84.81 117 ASP A C 1
ATOM 905 O O . ASP A 1 117 ? 4.886 13.803 -3.051 1.00 84.81 117 ASP A O 1
ATOM 909 N N . LYS A 1 118 ? 4.633 12.571 -4.925 1.00 83.88 118 LYS A N 1
ATOM 910 C CA . LYS A 1 118 ? 3.788 13.529 -5.655 1.00 83.88 118 LYS A CA 1
ATOM 911 C C . LYS A 1 118 ? 2.301 13.475 -5.291 1.00 83.88 118 LYS A C 1
ATOM 913 O O . LYS A 1 118 ? 1.574 14.394 -5.652 1.00 83.88 118 LYS A O 1
ATOM 918 N N . GLY A 1 119 ? 1.843 12.436 -4.591 1.00 84.88 119 GLY A N 1
ATOM 919 C CA . GLY A 1 119 ? 0.440 12.280 -4.189 1.00 84.88 119 GLY A CA 1
ATOM 920 C C . GLY A 1 119 ? -0.198 10.966 -4.643 1.00 84.88 119 GLY A C 1
ATOM 921 O O . GLY A 1 119 ? 0.412 10.156 -5.344 1.00 84.88 119 GLY A O 1
ATOM 922 N N . ALA A 1 120 ? -1.445 10.749 -4.215 1.00 87.56 120 ALA A N 1
ATOM 923 C CA . ALA A 1 120 ? -2.183 9.506 -4.451 1.00 87.56 120 ALA A CA 1
ATOM 924 C C . ALA A 1 120 ? -2.331 9.163 -5.944 1.00 87.56 120 ALA A C 1
ATOM 926 O O . ALA A 1 120 ? -2.171 8.008 -6.324 1.00 87.56 120 ALA A O 1
ATOM 927 N N . GLU A 1 121 ? -2.565 10.167 -6.792 1.00 83.75 121 GLU A N 1
ATOM 928 C CA . GLU A 1 121 ? -2.768 9.997 -8.240 1.00 83.75 121 GLU A CA 1
ATOM 929 C C . GLU A 1 121 ? -1.523 9.518 -9.004 1.00 83.75 121 GLU A C 1
ATOM 931 O O . GLU A 1 121 ? -1.654 8.980 -10.098 1.00 83.75 121 GLU A O 1
ATOM 936 N N . TYR A 1 122 ? -0.334 9.678 -8.412 1.00 82.81 122 TYR A N 1
ATOM 937 C CA . TYR A 1 122 ? 0.947 9.227 -8.969 1.00 82.81 122 TYR A CA 1
ATOM 938 C C . TYR A 1 122 ? 1.473 7.953 -8.307 1.00 82.81 122 TYR A C 1
ATOM 940 O O . TYR A 1 122 ? 2.602 7.547 -8.581 1.00 82.81 122 TYR A O 1
ATOM 948 N N . SER A 1 123 ? 0.723 7.379 -7.365 1.00 85.81 123 SER A N 1
ATOM 949 C CA . SER A 1 123 ? 1.065 6.077 -6.783 1.00 85.81 123 SER A CA 1
ATOM 950 C C . SER A 1 123 ? 0.832 4.981 -7.829 1.00 85.81 123 SER A C 1
ATOM 952 O O . SER A 1 123 ? 0.337 5.268 -8.910 1.00 85.81 123 SER A O 1
ATOM 954 N N . THR A 1 124 ? 1.216 3.735 -7.578 1.00 86.31 124 THR A N 1
ATOM 955 C CA . THR A 1 124 ? 0.925 2.642 -8.522 1.00 86.31 124 THR A CA 1
ATOM 956 C C . THR A 1 124 ? 0.883 1.304 -7.806 1.00 86.31 124 THR A C 1
ATOM 958 O O . THR A 1 124 ? 1.597 1.121 -6.820 1.00 86.31 124 THR A O 1
ATOM 961 N N . PHE A 1 125 ? 0.068 0.366 -8.284 1.00 88.75 125 PHE A N 1
ATOM 962 C CA . PHE A 1 125 ? 0.180 -1.018 -7.835 1.00 88.75 125 PHE A CA 1
ATOM 963 C C . PHE A 1 125 ? 1.381 -1.682 -8.499 1.00 88.75 125 PHE A C 1
ATOM 965 O O . PHE A 1 125 ? 1.626 -1.500 -9.693 1.00 88.75 125 PHE A O 1
ATOM 972 N N . LEU A 1 126 ? 2.136 -2.445 -7.715 1.00 86.69 126 LEU A N 1
ATOM 973 C CA . LEU A 1 126 ? 3.164 -3.318 -8.249 1.00 86.69 126 LEU A CA 1
ATOM 974 C C . LEU A 1 126 ? 2.490 -4.490 -8.953 1.00 86.69 126 LEU A C 1
ATOM 976 O O . LEU A 1 126 ? 1.611 -5.138 -8.387 1.00 86.69 126 LEU A O 1
ATOM 980 N N . THR A 1 127 ? 2.928 -4.740 -10.177 1.00 86.81 127 THR A N 1
ATOM 981 C CA . THR A 1 127 ? 2.486 -5.861 -10.999 1.00 86.81 127 THR A CA 1
ATOM 982 C C . THR A 1 127 ? 3.689 -6.621 -11.531 1.00 86.81 127 THR A C 1
ATOM 984 O O . THR A 1 127 ? 4.819 -6.111 -11.505 1.00 86.81 127 THR A O 1
ATOM 987 N N . ARG A 1 128 ? 3.468 -7.821 -12.073 1.00 81.56 128 ARG A N 1
ATOM 988 C CA . ARG A 1 128 ? 4.535 -8.610 -12.716 1.00 81.56 128 ARG A CA 1
ATOM 989 C C . ARG A 1 128 ? 5.222 -7.832 -13.838 1.00 81.56 128 ARG A C 1
ATOM 991 O O . ARG A 1 128 ? 6.412 -8.013 -14.080 1.00 81.56 128 ARG A O 1
ATOM 998 N N . HIS A 1 129 ? 4.493 -6.917 -14.472 1.00 80.06 129 HIS A N 1
ATOM 999 C CA . HIS A 1 129 ? 4.983 -6.099 -15.574 1.00 80.06 129 HIS A CA 1
ATOM 1000 C C . HIS A 1 129 ? 5.825 -4.891 -15.142 1.00 80.06 129 HIS A C 1
ATOM 1002 O O . HIS A 1 129 ? 6.708 -4.484 -15.892 1.00 80.06 129 HIS A O 1
ATOM 1008 N N . ASN A 1 130 ? 5.586 -4.314 -13.958 1.00 77.81 130 ASN A N 1
ATOM 1009 C CA . ASN A 1 130 ? 6.239 -3.062 -13.546 1.00 77.81 130 ASN A CA 1
ATOM 1010 C C . ASN A 1 130 ? 7.204 -3.204 -12.353 1.00 77.81 130 ASN A C 1
ATOM 1012 O O . ASN A 1 130 ? 7.957 -2.268 -12.062 1.00 77.81 130 ASN A O 1
ATOM 1016 N N . VAL A 1 131 ? 7.215 -4.350 -11.658 1.00 77.75 131 VAL A N 1
ATOM 1017 C CA . VAL A 1 131 ? 8.020 -4.537 -10.439 1.00 77.75 131 VAL A CA 1
ATOM 1018 C C . VAL A 1 131 ? 9.515 -4.360 -10.707 1.00 77.75 131 VAL A C 1
ATOM 1020 O O . VAL A 1 131 ? 10.205 -3.725 -9.912 1.00 77.75 131 VAL A O 1
ATOM 1023 N N . ARG A 1 132 ? 10.006 -4.831 -11.860 1.00 73.75 132 ARG A N 1
ATOM 1024 C CA . ARG A 1 132 ? 11.420 -4.735 -12.248 1.00 73.75 132 ARG A CA 1
ATOM 1025 C C . ARG A 1 132 ? 11.881 -3.285 -12.404 1.00 73.75 132 ARG A C 1
ATOM 1027 O O . ARG A 1 132 ? 12.886 -2.901 -11.821 1.00 73.75 132 ARG A O 1
ATOM 1034 N N . GLU A 1 133 ? 11.110 -2.463 -13.114 1.00 72.38 133 GLU A N 1
ATOM 1035 C CA . GLU A 1 133 ? 11.445 -1.048 -13.341 1.00 72.38 133 GLU A CA 1
ATOM 1036 C C . GLU A 1 133 ? 11.471 -0.234 -12.038 1.00 72.38 133 GLU A C 1
ATOM 1038 O O . GLU A 1 133 ? 12.274 0.687 -11.872 1.00 72.38 133 GLU A O 1
ATOM 1043 N N . ASN A 1 134 ? 10.590 -0.574 -11.093 1.00 69.00 134 ASN A N 1
ATOM 1044 C CA . ASN A 1 134 ? 10.522 0.096 -9.798 1.00 69.00 134 ASN A CA 1
ATOM 1045 C C . ASN A 1 134 ? 11.599 -0.407 -8.824 1.00 69.00 134 ASN A C 1
ATOM 1047 O O . ASN A 1 134 ? 12.032 0.350 -7.949 1.00 69.00 134 ASN A O 1
ATOM 1051 N N . TYR A 1 135 ? 12.047 -1.656 -8.969 1.00 65.81 135 TYR A N 1
ATOM 1052 C CA . TYR A 1 135 ? 13.090 -2.251 -8.137 1.00 65.81 135 TYR A CA 1
ATOM 1053 C C . TYR A 1 135 ? 14.433 -1.537 -8.290 1.00 65.81 135 TYR A C 1
ATOM 1055 O O . TYR A 1 135 ? 15.039 -1.166 -7.284 1.00 65.81 135 TYR A O 1
ATOM 1063 N N . ASP A 1 136 ? 14.842 -1.235 -9.525 1.00 63.88 136 ASP A N 1
ATOM 1064 C CA . ASP A 1 136 ? 16.088 -0.508 -9.820 1.00 63.88 136 ASP A CA 1
ATOM 1065 C C . ASP A 1 136 ? 16.120 0.891 -9.175 1.00 63.88 136 ASP A C 1
ATOM 1067 O O . ASP A 1 136 ? 17.179 1.467 -8.925 1.00 63.88 136 ASP A O 1
ATOM 1071 N N . ARG A 1 137 ? 14.944 1.428 -8.827 1.00 63.97 137 ARG A N 1
ATOM 1072 C CA . ARG A 1 137 ? 14.766 2.691 -8.095 1.00 63.97 137 ARG A CA 1
ATOM 1073 C C . ARG A 1 137 ? 14.574 2.493 -6.588 1.00 63.97 137 ARG A C 1
ATOM 1075 O O . ARG A 1 137 ? 14.049 3.380 -5.913 1.00 63.97 137 ARG A O 1
ATOM 1082 N N . ASN A 1 138 ? 14.960 1.342 -6.036 1.00 64.50 138 ASN A N 1
ATOM 1083 C CA . ASN A 1 138 ? 14.743 0.945 -4.639 1.00 64.50 138 ASN A CA 1
ATOM 1084 C C . ASN A 1 138 ? 13.271 1.017 -4.195 1.00 64.50 138 ASN A C 1
ATOM 1086 O O . ASN A 1 138 ? 12.990 1.353 -3.041 1.00 64.50 138 ASN A O 1
ATOM 1090 N N . LEU A 1 139 ? 12.323 0.768 -5.109 1.00 66.75 139 LEU A N 1
ATOM 1091 C CA . LEU A 1 139 ? 10.891 0.995 -4.886 1.00 66.75 139 LEU A CA 1
ATOM 1092 C C . LEU A 1 139 ? 10.618 2.385 -4.297 1.00 66.75 139 LEU A C 1
ATOM 1094 O O . LEU A 1 139 ? 9.876 2.555 -3.322 1.00 66.75 139 LEU A O 1
ATOM 1098 N N . THR A 1 140 ? 11.276 3.390 -4.867 1.00 59.03 140 THR A N 1
ATOM 1099 C CA . THR A 1 140 ? 10.976 4.793 -4.622 1.00 59.03 140 THR A CA 1
ATOM 1100 C C . THR A 1 140 ? 10.612 5.458 -5.935 1.00 59.03 140 THR A C 1
ATOM 1102 O O . THR A 1 140 ? 11.353 5.408 -6.912 1.00 59.03 140 THR A O 1
ATOM 1105 N N . LEU A 1 141 ? 9.462 6.125 -5.951 1.00 60.16 141 LEU A N 1
ATOM 1106 C CA . LEU A 1 141 ? 9.056 6.977 -7.063 1.00 60.16 141 LEU A CA 1
ATOM 1107 C C . LEU A 1 141 ? 9.699 8.366 -6.921 1.00 60.16 141 LEU A C 1
ATOM 1109 O O . LEU A 1 141 ? 9.000 9.366 -6.866 1.00 60.16 141 LEU A O 1
ATOM 1113 N N . ALA A 1 142 ? 11.031 8.431 -6.827 1.00 52.88 142 ALA A N 1
ATOM 1114 C CA . ALA A 1 142 ? 11.781 9.669 -7.048 1.00 52.88 142 ALA A CA 1
ATOM 1115 C C . ALA A 1 142 ? 12.137 9.726 -8.549 1.00 52.88 142 ALA A C 1
ATOM 1117 O O . ALA A 1 142 ? 12.626 8.742 -9.096 1.00 52.88 142 ALA A O 1
ATOM 1118 N N . HIS A 1 143 ? 11.789 10.806 -9.254 1.00 49.12 143 HIS A N 1
ATOM 1119 C CA . HIS A 1 143 ? 11.722 10.834 -10.734 1.00 49.12 143 HIS A CA 1
ATOM 1120 C C . HIS A 1 143 ? 13.000 10.460 -11.497 1.00 49.12 143 HIS A C 1
ATOM 1122 O O . HIS A 1 143 ? 14.105 10.634 -10.987 1.00 49.12 143 HIS A O 1
ATOM 1128 N N . PRO A 1 144 ? 12.829 10.053 -12.775 1.00 39.94 144 PRO A N 1
ATOM 1129 C CA . PRO A 1 144 ? 12.961 11.033 -13.866 1.00 39.94 144 PRO A CA 1
ATOM 1130 C C . PRO A 1 144 ? 11.889 10.977 -14.988 1.00 39.94 144 PRO A C 1
ATOM 1132 O O . PRO A 1 144 ? 11.320 9.930 -15.277 1.00 39.94 144 PRO A O 1
ATOM 1135 N N . ALA A 1 145 ? 11.718 12.155 -15.614 1.00 34.00 145 ALA A N 1
ATOM 1136 C CA . ALA A 1 145 ? 11.161 12.528 -16.930 1.00 34.00 145 ALA A CA 1
ATOM 1137 C C . ALA A 1 145 ? 9.704 12.175 -17.317 1.00 34.00 145 ALA A C 1
ATOM 1139 O O . ALA A 1 145 ? 9.170 11.108 -17.041 1.00 34.00 145 ALA A O 1
ATOM 1140 N N . GLU A 1 146 ? 9.094 13.114 -18.042 1.00 40.50 146 GLU A N 1
ATOM 1141 C CA . GLU A 1 146 ? 7.712 13.231 -18.543 1.00 40.50 146 GLU A CA 1
ATOM 1142 C C . GLU A 1 146 ? 7.230 12.111 -19.499 1.00 40.50 146 GLU A C 1
ATOM 1144 O O . GLU A 1 146 ? 6.421 12.358 -20.389 1.00 40.50 146 GLU A O 1
ATOM 1149 N N . ARG A 1 147 ? 7.715 10.870 -19.369 1.00 38.31 147 ARG A N 1
ATOM 1150 C CA . ARG A 1 147 ? 7.385 9.772 -20.298 1.00 38.31 147 ARG A CA 1
ATOM 1151 C C . ARG A 1 147 ? 6.900 8.471 -19.679 1.00 38.31 147 ARG A C 1
ATOM 1153 O O . ARG A 1 147 ? 6.540 7.573 -20.433 1.00 38.31 147 ARG A O 1
ATOM 1160 N N . HIS A 1 148 ? 6.793 8.366 -18.359 1.00 40.38 148 HIS A N 1
ATOM 1161 C CA . HIS A 1 148 ? 5.934 7.321 -17.811 1.00 40.38 148 HIS A CA 1
ATOM 1162 C C . HIS A 1 148 ? 4.499 7.812 -17.959 1.00 40.38 148 HIS A C 1
ATOM 1164 O O . HIS A 1 148 ? 4.045 8.678 -17.213 1.00 40.38 148 HIS A O 1
ATOM 1170 N N . THR A 1 149 ? 3.853 7.320 -19.018 1.00 36.22 149 THR A N 1
ATOM 1171 C CA . THR A 1 149 ? 2.412 7.382 -19.259 1.00 36.22 149 THR A CA 1
ATOM 1172 C C . THR A 1 149 ? 1.674 7.433 -17.938 1.00 36.22 149 THR A C 1
ATOM 1174 O O . THR A 1 149 ? 1.943 6.601 -17.076 1.00 36.22 149 THR A O 1
ATOM 1177 N N . ASN A 1 150 ? 0.782 8.412 -17.791 1.00 36.31 150 ASN A N 1
ATOM 1178 C CA . ASN A 1 150 ? -0.141 8.537 -16.673 1.00 36.31 150 ASN A CA 1
ATOM 1179 C C . ASN A 1 150 ? -0.860 7.198 -16.443 1.00 36.31 150 ASN A C 1
ATOM 1181 O O . ASN A 1 150 ? -1.952 6.986 -16.971 1.00 36.31 150 ASN A O 1
ATOM 1185 N N . VAL A 1 151 ? -0.266 6.284 -15.676 1.00 41.34 151 VAL A N 1
ATOM 1186 C CA . VAL A 1 151 ? -0.980 5.135 -15.141 1.00 41.34 151 VAL A CA 1
ATOM 1187 C C . VAL A 1 151 ? -1.811 5.736 -14.027 1.00 41.34 151 VAL A C 1
ATOM 1189 O O . VAL A 1 151 ? -1.373 5.854 -12.887 1.00 41.34 151 VAL A O 1
ATOM 1192 N N . ARG A 1 152 ? -2.989 6.248 -14.397 1.00 44.50 152 ARG A N 1
ATOM 1193 C CA . ARG A 1 152 ? -4.016 6.574 -13.416 1.00 44.50 152 ARG A CA 1
ATOM 1194 C C . ARG A 1 152 ? -4.220 5.305 -12.612 1.00 44.50 152 ARG A C 1
ATOM 1196 O O . ARG A 1 152 ? -4.519 4.270 -13.198 1.00 44.50 152 ARG A O 1
ATOM 1203 N N . VAL A 1 153 ? -4.026 5.389 -11.303 1.00 53.12 153 VAL A N 1
ATOM 1204 C CA . VAL A 1 153 ? -4.280 4.253 -10.420 1.00 53.12 153 VAL A CA 1
ATOM 1205 C C . VAL A 1 153 ? -5.762 3.929 -10.520 1.00 53.12 153 VAL A C 1
ATOM 1207 O O . VAL A 1 153 ? -6.597 4.664 -9.983 1.00 53.12 153 VAL A O 1
ATOM 1210 N N . SER A 1 154 ? -6.090 2.879 -11.266 1.00 55.28 154 SER A N 1
ATOM 1211 C CA . SER A 1 154 ? -7.388 2.232 -11.184 1.00 55.28 154 SER A CA 1
ATOM 1212 C C . SER A 1 154 ? -7.511 1.563 -9.816 1.00 55.28 154 SER A C 1
ATOM 1214 O O . SER A 1 154 ? -6.530 1.428 -9.077 1.00 55.28 154 SER A O 1
ATOM 1216 N N . ASP A 1 155 ? -8.731 1.218 -9.423 1.00 62.91 155 ASP A N 1
ATOM 1217 C CA . ASP A 1 155 ? -8.917 0.398 -8.230 1.00 62.91 155 ASP A CA 1
ATOM 1218 C C . ASP A 1 155 ? -8.191 -0.949 -8.398 1.00 62.91 155 ASP A C 1
ATOM 1220 O O . ASP A 1 155 ? -7.726 -1.283 -9.490 1.00 62.91 155 ASP A O 1
ATOM 1224 N N . ILE A 1 156 ? -8.048 -1.721 -7.311 1.00 70.06 156 ILE A N 1
ATOM 1225 C CA . ILE A 1 156 ? -7.657 -3.125 -7.481 1.00 70.06 156 ILE A CA 1
ATOM 1226 C C . ILE A 1 156 ? -8.700 -3.768 -8.385 1.00 70.06 156 ILE A C 1
ATOM 1228 O O . ILE A 1 156 ? -9.879 -3.850 -8.033 1.00 70.06 156 ILE A O 1
ATOM 1232 N N . GLU A 1 157 ? -8.242 -4.228 -9.539 1.00 79.38 157 GLU A N 1
ATOM 1233 C CA . GLU A 1 157 ? -9.084 -4.948 -10.467 1.00 79.38 157 GLU A CA 1
ATOM 1234 C C . GLU A 1 157 ? -9.069 -6.414 -10.049 1.00 79.38 157 GLU A C 1
ATOM 1236 O O . GLU A 1 157 ? -8.097 -7.136 -10.262 1.00 79.38 157 GLU A O 1
ATOM 1241 N N . PHE A 1 158 ? -10.142 -6.872 -9.401 1.00 74.69 158 PHE A N 1
ATOM 1242 C CA . PHE A 1 158 ? -10.204 -8.228 -8.839 1.00 74.69 158 PHE A CA 1
ATOM 1243 C C . PHE A 1 158 ? -10.067 -9.337 -9.894 1.00 74.69 158 PHE A C 1
ATOM 1245 O O . PHE A 1 158 ? -9.684 -10.457 -9.568 1.00 74.69 158 PHE A O 1
ATOM 1252 N N . TRP A 1 159 ? -10.341 -9.040 -11.166 1.00 75.06 159 TRP A N 1
ATOM 1253 C CA . TRP A 1 159 ? -10.089 -9.965 -12.276 1.00 75.06 159 TRP A CA 1
ATOM 1254 C C . TRP A 1 159 ? -8.613 -10.020 -12.708 1.00 75.06 159 TRP A C 1
ATOM 1256 O O . TRP A 1 159 ? -8.268 -10.828 -13.563 1.00 75.06 159 TRP A O 1
ATOM 1266 N N . GLN A 1 160 ? -7.746 -9.176 -12.140 1.00 81.19 160 GLN A N 1
ATOM 1267 C CA . GLN A 1 160 ? -6.301 -9.115 -12.394 1.00 81.19 160 GLN A CA 1
ATOM 1268 C C . GLN A 1 160 ? -5.474 -9.482 -11.153 1.00 81.19 160 G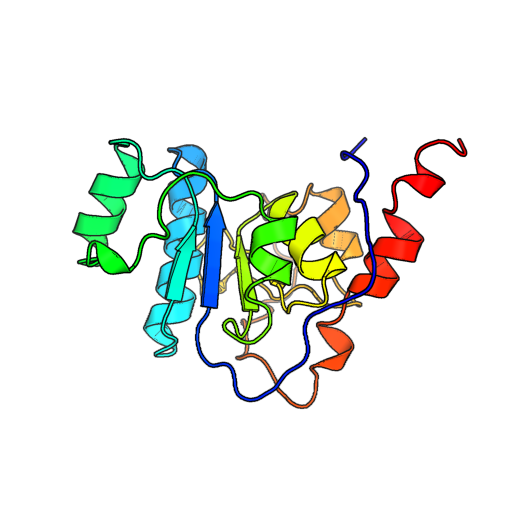LN A C 1
ATOM 1270 O O . GLN A 1 160 ? -4.297 -9.138 -11.083 1.00 81.19 160 GLN A O 1
ATOM 1275 N N . LEU A 1 161 ? -6.057 -10.178 -10.167 1.00 81.62 161 LEU A N 1
ATOM 1276 C CA . LEU A 1 161 ? -5.349 -10.554 -8.934 1.00 81.62 161 LEU A CA 1
ATOM 1277 C C . LEU A 1 161 ? -4.033 -11.297 -9.191 1.00 81.62 161 LEU A C 1
ATOM 1279 O O . LEU A 1 161 ? -3.048 -11.029 -8.506 1.00 81.62 161 LEU A O 1
ATOM 1283 N N . ASP A 1 162 ? -3.996 -12.140 -10.221 1.00 82.31 162 ASP A N 1
ATOM 1284 C CA . ASP A 1 162 ? -2.787 -12.863 -10.619 1.00 82.31 162 ASP A CA 1
ATOM 1285 C C . ASP A 1 162 ? -1.646 -11.925 -11.045 1.00 82.31 162 ASP A C 1
ATOM 1287 O O . ASP A 1 162 ? -0.480 -12.246 -10.830 1.00 82.31 162 ASP A O 1
ATOM 1291 N N . ASP A 1 163 ? -1.948 -10.756 -11.618 1.00 84.38 163 ASP A N 1
ATOM 1292 C CA . ASP A 1 163 ? -0.924 -9.781 -12.018 1.00 84.38 163 ASP A CA 1
ATOM 1293 C C . ASP A 1 163 ? -0.332 -9.037 -10.809 1.00 84.38 163 ASP A C 1
ATOM 1295 O O . ASP A 1 163 ? 0.830 -8.624 -10.832 1.00 84.38 163 ASP A O 1
ATOM 1299 N N . TYR A 1 164 ? -1.100 -8.907 -9.721 1.00 83.06 164 TYR A N 1
ATOM 1300 C CA . TYR A 1 164 ? -0.620 -8.331 -8.462 1.00 83.06 164 TYR A CA 1
ATOM 1301 C C . TYR A 1 164 ? 0.198 -9.321 -7.620 1.00 83.06 164 TYR A C 1
ATOM 1303 O O . TYR A 1 164 ? 0.957 -8.884 -6.749 1.00 83.06 164 TYR A O 1
ATOM 1311 N N . ASP A 1 165 ? 0.090 -10.631 -7.874 1.00 86.25 165 ASP A N 1
ATOM 1312 C CA . ASP A 1 165 ? 0.983 -11.621 -7.272 1.00 86.25 165 ASP A CA 1
ATOM 1313 C C . ASP A 1 165 ? 2.364 -11.559 -7.935 1.00 86.25 165 ASP A C 1
ATOM 1315 O O . ASP A 1 165 ? 2.666 -12.233 -8.925 1.00 86.25 165 ASP A O 1
ATOM 1319 N N . ILE A 1 166 ? 3.221 -10.729 -7.349 1.00 83.88 166 ILE A N 1
ATOM 1320 C CA . ILE A 1 166 ? 4.622 -10.555 -7.735 1.00 83.88 166 ILE A CA 1
ATOM 1321 C C . ILE A 1 166 ? 5.570 -11.491 -6.971 1.00 83.88 166 ILE A C 1
ATOM 1323 O O . ILE A 1 166 ? 6.787 -11.307 -7.042 1.00 83.88 166 ILE A O 1
ATOM 1327 N N . SER A 1 167 ? 5.056 -12.469 -6.217 1.00 84.94 167 SER A N 1
ATOM 1328 C CA . SER A 1 167 ? 5.882 -13.305 -5.340 1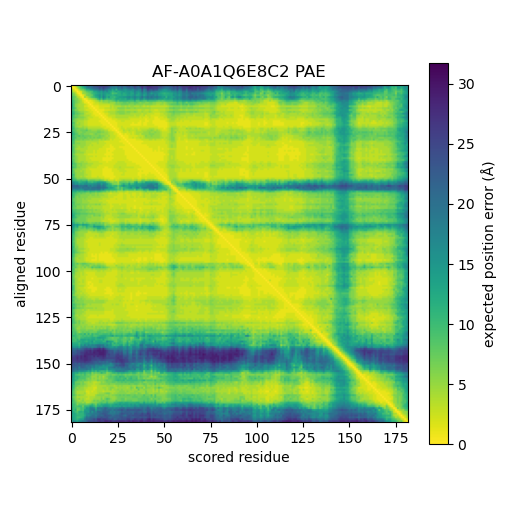.00 84.94 167 SER A CA 1
ATOM 1329 C C . SER A 1 167 ? 6.895 -14.144 -6.119 1.00 84.94 167 SER A C 1
ATOM 1331 O O . SER A 1 167 ? 8.061 -14.212 -5.725 1.00 84.94 167 SER A O 1
ATOM 1333 N N . ASP A 1 168 ? 6.495 -14.696 -7.265 1.00 82.25 168 ASP A N 1
ATOM 1334 C CA . ASP A 1 168 ? 7.390 -15.442 -8.152 1.00 82.25 168 ASP A CA 1
ATOM 1335 C C . ASP A 1 168 ? 8.426 -14.530 -8.804 1.00 82.25 168 ASP A C 1
ATOM 1337 O O . ASP A 1 168 ? 9.617 -14.832 -8.763 1.00 82.25 168 ASP A O 1
ATOM 1341 N N . ALA A 1 169 ? 8.017 -13.345 -9.273 1.00 79.81 169 ALA A N 1
ATOM 1342 C CA . ALA A 1 169 ? 8.952 -12.345 -9.786 1.00 79.81 169 ALA A CA 1
ATOM 1343 C C . ALA A 1 169 ? 10.000 -11.953 -8.726 1.00 79.81 169 ALA A C 1
ATOM 1345 O O . ALA A 1 169 ? 11.163 -11.720 -9.063 1.00 79.81 169 ALA A O 1
ATOM 1346 N N . ILE A 1 170 ? 9.620 -11.924 -7.443 1.00 79.12 170 ILE A N 1
ATOM 1347 C CA . ILE A 1 170 ? 10.545 -11.678 -6.334 1.00 79.12 170 ILE A CA 1
ATOM 1348 C C . ILE A 1 170 ? 11.465 -12.869 -6.073 1.00 79.12 170 ILE A C 1
ATOM 1350 O O . ILE A 1 170 ? 12.669 -12.665 -5.909 1.00 79.12 170 ILE A O 1
ATOM 1354 N N . ARG A 1 171 ? 10.950 -14.103 -6.073 1.00 76.56 171 ARG A N 1
ATOM 1355 C CA . ARG A 1 171 ? 11.773 -15.317 -5.921 1.00 76.56 171 ARG A CA 1
ATOM 1356 C C . ARG A 1 171 ? 12.813 -15.435 -7.027 1.00 76.56 171 ARG A C 1
ATOM 1358 O O . ARG A 1 171 ? 13.980 -15.699 -6.747 1.00 76.56 171 ARG A O 1
ATOM 1365 N N . GLU A 1 172 ? 12.393 -15.223 -8.267 1.00 73.56 172 GLU A N 1
ATOM 1366 C CA . GLU A 1 172 ? 13.235 -15.400 -9.444 1.00 73.56 172 GLU A CA 1
ATOM 1367 C C . GLU A 1 172 ? 14.328 -14.343 -9.545 1.00 73.56 172 GLU A C 1
ATOM 1369 O O . GLU A 1 172 ? 15.441 -14.667 -9.954 1.00 73.56 172 GLU A O 1
ATOM 1374 N N . ASN A 1 173 ? 14.042 -13.095 -9.177 1.00 67.00 173 ASN A N 1
ATOM 1375 C CA . ASN A 1 173 ? 14.953 -11.986 -9.460 1.00 67.00 173 ASN A CA 1
ATOM 1376 C C . ASN A 1 173 ? 15.654 -11.429 -8.213 1.00 67.00 173 ASN A C 1
ATOM 1378 O O . ASN A 1 173 ? 16.691 -10.788 -8.353 1.00 67.00 173 ASN A O 1
ATOM 1382 N N . PHE A 1 174 ? 15.114 -11.656 -7.008 1.00 65.06 174 PHE A N 1
ATOM 1383 C CA . PHE A 1 174 ? 15.490 -10.893 -5.806 1.00 65.06 174 PHE A CA 1
ATOM 1384 C C . PHE A 1 174 ? 15.598 -11.735 -4.513 1.00 65.06 174 PHE A C 1
ATOM 1386 O O . PHE A 1 174 ? 15.745 -11.176 -3.421 1.00 65.06 174 PHE A O 1
ATOM 1393 N N . SER A 1 175 ? 15.527 -13.071 -4.606 1.00 60.62 175 SER A N 1
ATOM 1394 C CA . SER A 1 175 ? 15.732 -13.976 -3.465 1.00 60.62 175 SER A CA 1
ATOM 1395 C C . SER A 1 175 ? 17.173 -13.923 -2.948 1.00 60.62 175 SER A C 1
ATOM 1397 O O . SER A 1 175 ? 18.119 -13.922 -3.738 1.00 60.62 175 SER A O 1
ATOM 1399 N N . PHE A 1 176 ? 17.346 -13.983 -1.619 1.00 52.50 176 PHE A N 1
ATOM 1400 C CA . PHE A 1 176 ? 18.660 -14.116 -0.967 1.00 52.50 176 PHE A CA 1
ATOM 1401 C C . PHE A 1 176 ? 19.538 -15.212 -1.577 1.00 52.50 176 PHE A C 1
ATOM 1403 O O . PHE A 1 176 ? 20.749 -15.035 -1.647 1.00 52.50 176 PHE A O 1
ATOM 1410 N N . SER A 1 177 ? 18.942 -16.321 -2.027 1.00 51.84 177 SER A N 1
ATOM 1411 C CA . SER A 1 177 ? 19.676 -17.441 -2.622 1.00 51.84 177 SER A CA 1
ATOM 1412 C C . SER A 1 177 ? 20.500 -17.046 -3.851 1.00 51.84 177 SER A C 1
ATOM 1414 O O . SER A 1 177 ? 21.553 -17.628 -4.054 1.00 51.84 177 SER A O 1
ATOM 1416 N N . LYS A 1 178 ? 20.087 -16.025 -4.616 1.00 50.81 178 LYS A N 1
ATOM 1417 C CA . LYS A 1 178 ? 20.847 -15.537 -5.778 1.00 50.81 178 LYS A CA 1
ATOM 1418 C C . LYS A 1 178 ? 21.888 -14.470 -5.438 1.00 50.81 178 LYS A C 1
ATOM 1420 O O . LYS A 1 178 ? 22.864 -14.334 -6.159 1.00 50.81 178 LYS A O 1
ATOM 1425 N N . CYS A 1 179 ? 21.728 -13.735 -4.333 1.00 46.78 179 CYS A N 1
ATOM 1426 C CA . CYS A 1 179 ? 22.693 -12.702 -3.924 1.00 46.78 179 CYS A CA 1
ATOM 1427 C C . CYS A 1 179 ? 24.041 -13.262 -3.434 1.00 46.78 179 CYS A C 1
ATOM 1429 O O . CYS A 1 179 ? 24.966 -12.482 -3.230 1.00 46.78 179 CYS A O 1
ATOM 1431 N N . PHE A 1 180 ? 24.141 -14.575 -3.209 1.00 46.94 180 PHE A N 1
ATOM 1432 C CA . PHE A 1 180 ? 25.369 -15.260 -2.791 1.00 46.94 180 PHE A CA 1
ATOM 1433 C C . PHE A 1 180 ? 25.923 -16.218 -3.865 1.00 46.94 180 PHE A C 1
ATOM 1435 O O . PHE A 1 180 ? 26.873 -16.943 -3.581 1.00 46.94 180 PHE A O 1
ATOM 1442 N N . GLU A 1 181 ? 25.333 -16.243 -5.067 1.00 44.75 181 GLU A N 1
ATOM 1443 C CA . GLU A 1 181 ? 25.794 -17.059 -6.205 1.00 44.75 181 GLU A CA 1
ATOM 1444 C C . GLU A 1 181 ? 26.653 -16.270 -7.221 1.00 44.75 181 GLU A C 1
ATOM 1446 O O . GLU A 1 181 ? 27.106 -16.860 -8.201 1.00 44.75 181 GLU A O 1
ATOM 1451 N N . GLU A 1 182 ? 26.920 -14.977 -6.980 1.00 41.19 182 GLU A N 1
ATOM 1452 C CA . GLU A 1 182 ? 27.855 -14.141 -7.765 1.00 41.19 182 GLU A CA 1
ATOM 1453 C C . GLU A 1 182 ? 29.163 -13.844 -7.018 1.00 41.19 182 GLU A C 1
ATOM 1455 O O . GLU A 1 182 ? 29.101 -13.383 -5.852 1.00 41.19 182 GLU A O 1
#

Secondary structure (DSSP, 8-state):
-PPPB---------SS--EEEEE----GGGHHHHHHHHHHHHHTT--EEEES---S-HHHHHHHHHHT--GGGBPSS---HHHHHHHTTTTEEEEEESTHHHHHHHHTT--EEE--TT-GGG-EEE-TTTHHHHHTTTT------TTS-----PPP-GGGHHHH--HHHHHHHHBHHHHT--

Sequence (182 aa):
MPNGIDAGVPVWNYCGQRKALIISRLQKDKFMRLCAAIEFCATRNIPFEIAGMPENSSTTKRLKRRYTLRPDVFAPGAINTREFLKKNADRYLFVAGVGQVLLEAGAAGFPCLLASDKGAEYSTFLTRHNVRENYDRNLTLAHPAERHTNVRVSDIEFWQLDDYDISDAIRENFSFSKCFEE